Protein AF-A0A7V4Q8X0-F1 (afdb_monomer_lite)

Sequence (210 aa):
TKEQVAKAGKRVMDCLDCHNRPAHVYRAPGVEMDQSFVSGRIDTALPYVKKTAVELLTRPYKTKEEAKATIAKELPAYYAQKYPAVAKSKEKEIKKAVHEVQGIYERNFFPAMKVSWNTYPDHIGHFYTPGCFRCHDGKHKSPSGRVISKDCDMCHSVLSQKQENIPAGAKPNGFVHPVDIGDELMTTNCSECHSAGGQDVPGGEHHAKK

pLDDT: mean 84.88, std 15.79, range [28.53, 98.69]

Foldseek 3Di:
DVVVVVPDDDDDDDPCNVDVDDDLQQAQLLVLVVVCVVVVLADPPPPCLSVVLNVLLLDDDQALVRSLVCLQPVQLVCCVPPPVVCSVVVVVNSVSSSVSSSVSSVSADGNVVPGGNQQDDDLCDQQQANRPCVQQVQPCADPVGDGNHVDPVVPDDCPADDAPPAPPPDRDPDDDDNDDPDPCVPNPGNNCVRNSPRDDPPHDPPVPDD

Structure (mmCIF, N/CA/C/O backbone):
data_AF-A0A7V4Q8X0-F1
#
_entry.id   AF-A0A7V4Q8X0-F1
#
loop_
_atom_site.group_PDB
_atom_site.id
_atom_site.type_symbol
_atom_site.label_atom_id
_atom_site.label_alt_id
_atom_site.label_comp_id
_atom_site.label_asym_id
_atom_site.label_entity_id
_atom_site.label_seq_id
_atom_site.pdbx_PDB_ins_code
_atom_site.Cartn_x
_atom_site.Cartn_y
_atom_site.Cartn_z
_atom_site.occupancy
_atom_site.B_iso_or_equiv
_atom_site.auth_seq_id
_atom_site.auth_comp_id
_atom_site.auth_asym_id
_atom_site.auth_atom_id
_atom_site.pdbx_PDB_model_num
ATOM 1 N N . THR A 1 1 ? 50.621 -8.884 9.249 1.00 78.75 1 THR A N 1
ATOM 2 C CA . THR A 1 1 ? 51.537 -9.505 10.232 1.00 78.75 1 THR A CA 1
ATOM 3 C C . THR A 1 1 ? 50.972 -9.359 11.630 1.00 78.75 1 THR A C 1
ATOM 5 O O . THR A 1 1 ? 50.064 -8.555 11.829 1.00 78.75 1 THR A O 1
ATOM 8 N N . LYS A 1 2 ? 51.490 -10.114 12.606 1.00 81.81 2 LYS A N 1
ATOM 9 C CA . LYS A 1 2 ? 51.081 -9.953 14.010 1.00 81.81 2 LYS A CA 1
ATOM 10 C C . LYS A 1 2 ? 51.359 -8.528 14.514 1.00 81.81 2 LYS A C 1
ATOM 12 O O . LYS A 1 2 ? 50.495 -7.962 15.176 1.00 81.81 2 LYS A O 1
ATOM 17 N N . GLU A 1 3 ? 52.469 -7.899 14.104 1.00 82.94 3 GLU A N 1
ATOM 18 C CA . GLU A 1 3 ? 52.736 -6.486 14.420 1.00 82.94 3 GLU A CA 1
ATOM 19 C C . GLU A 1 3 ? 51.706 -5.519 13.820 1.00 82.94 3 GLU A C 1
ATOM 21 O O . GLU A 1 3 ? 51.334 -4.548 14.473 1.00 82.94 3 GLU A O 1
ATOM 26 N N . GLN A 1 4 ? 51.226 -5.762 12.596 1.00 77.69 4 GLN A N 1
ATOM 27 C CA . GLN A 1 4 ? 50.208 -4.909 11.967 1.00 77.69 4 GLN A CA 1
ATOM 28 C C . GLN A 1 4 ? 48.858 -4.995 12.692 1.00 77.69 4 GLN A C 1
ATOM 30 O O . GLN A 1 4 ? 48.199 -3.976 12.865 1.00 77.69 4 GLN A O 1
ATOM 35 N N . VAL A 1 5 ? 48.468 -6.184 13.166 1.00 77.00 5 VAL A N 1
ATOM 36 C CA . VAL A 1 5 ? 47.225 -6.378 13.937 1.00 77.00 5 VAL A CA 1
ATOM 37 C C . VAL A 1 5 ? 47.324 -5.723 15.316 1.00 77.00 5 VAL A C 1
ATOM 39 O O . VAL A 1 5 ? 46.366 -5.111 15.777 1.00 77.00 5 VAL A O 1
ATOM 42 N N . ALA A 1 6 ? 48.493 -5.792 15.959 1.00 84.19 6 ALA A N 1
ATOM 43 C CA . ALA A 1 6 ? 48.723 -5.166 17.260 1.00 84.19 6 ALA A CA 1
ATOM 44 C C . ALA A 1 6 ? 48.687 -3.627 17.208 1.00 84.19 6 ALA A C 1
ATOM 46 O O . ALA A 1 6 ? 48.294 -2.997 18.188 1.00 84.19 6 ALA A O 1
ATOM 47 N N . LYS A 1 7 ? 49.079 -3.029 16.074 1.00 87.12 7 LYS A N 1
ATOM 48 C CA . LYS A 1 7 ? 49.054 -1.574 15.845 1.00 87.12 7 LYS A CA 1
ATOM 49 C C . LYS A 1 7 ? 47.718 -1.048 15.301 1.00 87.12 7 LYS A C 1
ATOM 51 O O . LYS A 1 7 ? 47.552 0.166 15.216 1.00 87.12 7 LYS A O 1
ATOM 56 N N . ALA A 1 8 ? 46.784 -1.918 14.915 1.00 82.75 8 ALA A N 1
ATOM 57 C CA . ALA A 1 8 ? 45.477 -1.497 14.419 1.00 82.75 8 ALA A CA 1
ATOM 58 C C . ALA A 1 8 ? 44.608 -0.923 15.555 1.00 82.75 8 ALA A C 1
ATOM 60 O O . ALA A 1 8 ? 44.616 -1.428 16.679 1.00 82.75 8 ALA A O 1
ATOM 61 N N . GLY A 1 9 ? 43.837 0.127 15.260 1.00 84.81 9 GLY A N 1
ATOM 62 C CA . GLY A 1 9 ? 42.902 0.717 16.217 1.00 84.81 9 GLY A CA 1
ATOM 63 C C . GLY A 1 9 ? 41.828 -0.289 16.632 1.00 84.81 9 GLY A C 1
ATOM 64 O O . GLY A 1 9 ? 41.119 -0.831 15.785 1.00 84.81 9 GLY A O 1
ATOM 65 N N . LYS A 1 10 ? 41.704 -0.547 17.937 1.00 83.00 10 LYS A N 1
ATOM 66 C CA . LYS A 1 10 ? 40.641 -1.395 18.486 1.00 83.00 10 LYS A CA 1
ATOM 67 C C . LYS A 1 10 ? 39.382 -0.556 18.672 1.00 83.00 10 LYS A C 1
ATOM 69 O O . LYS A 1 10 ? 39.434 0.492 19.309 1.00 83.00 10 LYS A O 1
ATOM 74 N N . ARG A 1 11 ? 38.254 -1.040 18.162 1.00 85.81 11 ARG A N 1
ATOM 75 C CA . ARG A 1 11 ? 36.922 -0.492 18.445 1.00 85.81 11 ARG A CA 1
ATOM 76 C C . ARG A 1 11 ? 35.960 -1.616 18.808 1.00 85.81 11 ARG A C 1
ATOM 78 O O . ARG A 1 11 ? 36.215 -2.770 18.467 1.00 85.81 11 ARG A O 1
ATOM 85 N N . VAL A 1 12 ? 34.891 -1.276 19.523 1.00 83.88 12 VAL A N 1
ATOM 86 C CA . VAL A 1 12 ? 33.814 -2.220 19.851 1.00 83.88 12 VAL A CA 1
ATOM 87 C C . VAL A 1 12 ? 33.128 -2.634 18.552 1.00 83.88 12 VAL A C 1
ATOM 89 O O . VAL A 1 12 ? 32.814 -1.774 17.731 1.00 83.88 12 VAL A O 1
ATOM 92 N N . MET A 1 13 ? 32.949 -3.943 18.374 1.00 79.00 13 MET A N 1
ATOM 93 C CA . MET A 1 13 ? 32.197 -4.497 17.253 1.00 79.00 13 MET A CA 1
ATOM 94 C C . MET A 1 13 ? 30.728 -4.093 17.395 1.00 79.00 13 MET A C 1
ATOM 96 O O . MET A 1 13 ? 30.131 -4.328 18.447 1.00 79.00 13 MET A O 1
ATOM 100 N N . ASP A 1 14 ? 30.154 -3.494 16.361 1.00 70.38 14 ASP A N 1
ATOM 101 C CA . ASP A 1 14 ? 28.741 -3.143 16.300 1.00 70.38 14 ASP A CA 1
ATOM 102 C C . ASP A 1 14 ? 27.983 -3.963 15.245 1.00 70.38 14 ASP A C 1
ATOM 104 O O . ASP A 1 14 ? 28.532 -4.815 14.541 1.00 70.38 14 ASP A O 1
ATOM 108 N N . CYS A 1 15 ? 26.671 -3.734 15.164 1.00 61.72 15 CYS A N 1
ATOM 109 C CA . CYS A 1 15 ? 25.815 -4.456 14.231 1.00 61.72 15 CYS A CA 1
ATOM 110 C C . CYS A 1 15 ? 26.200 -4.206 12.763 1.00 61.72 15 CYS A C 1
ATOM 112 O O . CYS A 1 15 ? 25.944 -5.083 11.953 1.00 61.72 15 CYS A O 1
ATOM 114 N N . LEU A 1 16 ? 26.808 -3.067 12.406 1.00 61.97 16 LEU A N 1
ATOM 115 C CA . LEU A 1 16 ? 27.219 -2.717 11.038 1.00 61.97 16 LEU A CA 1
ATOM 116 C C . LEU A 1 16 ? 28.505 -3.440 10.611 1.00 61.97 16 LEU A C 1
ATOM 118 O O . LEU A 1 16 ? 28.738 -3.631 9.419 1.00 61.97 16 LEU A O 1
ATOM 122 N N . ASP A 1 17 ? 29.293 -3.913 11.577 1.00 69.50 17 ASP A N 1
ATOM 123 C CA . ASP A 1 17 ? 30.498 -4.715 11.335 1.00 69.50 17 ASP A CA 1
ATOM 124 C C . ASP A 1 17 ? 30.192 -6.135 10.860 1.00 69.50 17 ASP A C 1
ATOM 126 O O . ASP A 1 17 ? 30.999 -6.746 10.158 1.00 69.50 17 ASP A O 1
ATOM 130 N N . CYS A 1 18 ? 29.021 -6.660 11.235 1.00 56.06 18 CYS A N 1
ATOM 131 C CA . CYS A 1 18 ? 28.533 -7.978 10.823 1.00 56.06 18 CYS A CA 1
ATOM 132 C C . CYS A 1 18 ? 27.333 -7.901 9.863 1.00 56.06 18 CYS A C 1
ATOM 134 O O . CYS A 1 18 ? 27.162 -8.785 9.024 1.00 56.06 18 CYS A O 1
ATOM 136 N N . HIS A 1 19 ? 26.522 -6.842 9.936 1.00 60.53 19 HIS A N 1
ATOM 137 C CA . HIS A 1 19 ? 25.406 -6.564 9.034 1.00 60.53 19 HIS A CA 1
ATOM 138 C C . HIS A 1 19 ? 25.713 -5.353 8.160 1.00 60.53 19 HIS A C 1
ATOM 140 O O . HIS A 1 19 ? 25.389 -4.218 8.496 1.00 60.53 19 HIS A O 1
ATOM 146 N N . ASN A 1 20 ? 26.214 -5.598 6.954 1.00 52.00 20 ASN A N 1
ATOM 147 C CA . ASN A 1 20 ? 26.425 -4.526 5.985 1.00 52.00 20 ASN A CA 1
ATOM 148 C C . ASN A 1 20 ? 25.142 -4.119 5.222 1.00 52.00 20 ASN A C 1
ATOM 150 O O . ASN A 1 20 ? 25.204 -3.764 4.046 1.00 52.00 20 ASN A O 1
ATOM 154 N N . ARG A 1 21 ? 23.953 -4.221 5.840 1.00 54.94 21 ARG A N 1
ATOM 155 C CA . ARG A 1 21 ? 22.699 -3.763 5.214 1.00 54.94 21 ARG A CA 1
ATOM 156 C C . ARG A 1 21 ? 21.540 -3.560 6.198 1.00 54.94 21 ARG A C 1
ATOM 158 O O . ARG A 1 21 ? 20.746 -4.476 6.400 1.00 54.94 21 ARG A O 1
ATOM 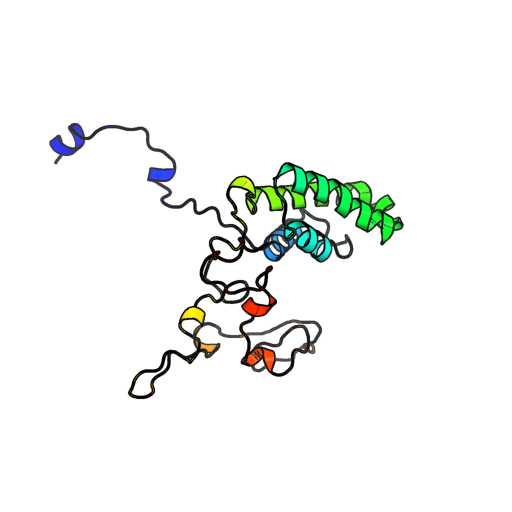165 N N . PRO A 1 22 ? 21.303 -2.324 6.652 1.00 50.75 22 PRO A N 1
ATOM 166 C CA . PRO A 1 22 ? 19.959 -1.843 6.904 1.00 50.75 22 PRO A CA 1
ATOM 167 C C . PRO A 1 22 ? 19.584 -0.862 5.790 1.00 50.75 22 PRO A C 1
ATOM 169 O O . PRO A 1 22 ? 19.726 0.348 5.928 1.00 50.75 22 PRO A O 1
ATOM 172 N N . ALA A 1 23 ? 19.085 -1.381 4.667 1.00 64.62 23 ALA A N 1
ATOM 173 C CA . ALA A 1 23 ? 18.196 -0.559 3.854 1.00 64.62 23 ALA A CA 1
ATOM 174 C C . ALA A 1 23 ? 16.844 -0.573 4.572 1.00 64.62 23 ALA A C 1
ATOM 176 O O . ALA A 1 23 ? 16.299 -1.652 4.814 1.00 64.62 23 ALA A O 1
ATOM 177 N N . HIS A 1 24 ? 16.317 0.592 4.947 1.00 72.00 24 HIS A N 1
ATOM 178 C CA . HIS A 1 24 ? 14.927 0.664 5.381 1.00 72.00 24 HIS A CA 1
ATOM 179 C C . HIS A 1 24 ? 14.073 0.329 4.156 1.00 72.00 24 HIS A C 1
ATOM 181 O O . HIS A 1 24 ? 14.000 1.112 3.212 1.00 72.00 24 HIS A O 1
ATOM 187 N N . VAL A 1 25 ? 13.517 -0.883 4.115 1.00 79.19 25 VAL A N 1
ATOM 188 C CA . VAL A 1 25 ? 12.674 -1.308 2.997 1.00 79.19 25 VAL A CA 1
ATOM 189 C C . VAL A 1 25 ? 11.324 -0.640 3.177 1.00 79.19 25 VAL A C 1
ATOM 191 O O . VAL A 1 25 ? 10.509 -1.094 3.980 1.00 79.19 25 VAL A O 1
ATOM 194 N N . TYR A 1 26 ? 11.101 0.446 2.445 1.00 84.56 26 TYR A N 1
ATOM 195 C CA . TYR A 1 26 ? 9.793 1.071 2.395 1.00 84.56 26 TYR A CA 1
ATOM 196 C C . TYR A 1 26 ? 8.901 0.270 1.450 1.00 84.56 26 TYR A C 1
ATOM 198 O O . TYR A 1 26 ? 9.208 0.095 0.272 1.00 84.56 26 TYR A O 1
ATOM 206 N N . ARG A 1 27 ? 7.807 -0.268 1.976 1.00 87.56 27 ARG A N 1
ATOM 207 C CA . ARG A 1 27 ? 6.876 -1.107 1.226 1.00 87.56 27 ARG A CA 1
ATOM 208 C C . ARG A 1 27 ? 5.651 -0.310 0.817 1.00 87.56 27 ARG A C 1
ATOM 210 O O . ARG A 1 27 ? 5.175 0.558 1.548 1.00 87.56 27 ARG A O 1
ATOM 217 N N . ALA A 1 28 ? 5.105 -0.659 -0.345 1.00 88.88 28 ALA A N 1
ATOM 218 C CA . ALA A 1 28 ? 3.851 -0.089 -0.809 1.00 88.88 28 ALA A CA 1
ATOM 219 C C . ALA A 1 28 ? 2.728 -0.326 0.226 1.00 88.88 28 ALA A C 1
ATOM 221 O O . ALA A 1 28 ? 2.643 -1.426 0.783 1.00 88.88 28 ALA A O 1
ATOM 222 N N . PRO A 1 29 ? 1.816 0.642 0.442 1.00 91.94 29 PRO A N 1
ATOM 223 C CA . PRO A 1 29 ? 0.711 0.513 1.392 1.00 91.94 29 PRO A CA 1
ATOM 224 C C . PRO A 1 29 ? -0.115 -0.763 1.218 1.00 91.94 29 PRO A C 1
ATOM 226 O O . PRO A 1 29 ? -0.481 -1.400 2.200 1.00 91.94 29 PRO A O 1
ATOM 229 N N . GLY A 1 30 ? -0.369 -1.174 -0.030 1.00 91.25 30 GLY A N 1
ATOM 230 C CA . GLY A 1 30 ? -1.088 -2.415 -0.319 1.00 91.25 30 GLY A CA 1
ATOM 231 C C . GLY A 1 30 ? -0.378 -3.658 0.223 1.00 91.25 30 GLY A C 1
ATOM 232 O O . GLY A 1 30 ? -1.036 -4.514 0.808 1.00 91.25 30 GLY A O 1
ATOM 233 N N . VAL A 1 31 ? 0.953 -3.714 0.096 1.00 91.38 31 VAL A N 1
ATOM 234 C CA . VAL A 1 31 ? 1.785 -4.818 0.596 1.00 91.38 31 VAL A CA 1
ATOM 235 C C . VAL A 1 31 ? 1.811 -4.832 2.121 1.00 91.38 31 VAL A C 1
ATOM 237 O O . VAL A 1 31 ? 1.672 -5.894 2.718 1.00 91.38 31 VAL A O 1
ATOM 240 N N . GLU A 1 32 ? 1.953 -3.674 2.771 1.00 94.44 32 GLU A N 1
ATOM 241 C CA . GLU A 1 32 ? 1.914 -3.594 4.239 1.00 94.44 32 GLU A CA 1
ATOM 242 C C . GLU A 1 32 ? 0.554 -4.034 4.791 1.00 94.44 32 GLU A C 1
ATOM 244 O O . GLU A 1 32 ? 0.508 -4.797 5.753 1.00 94.44 32 GLU A O 1
ATOM 249 N N . MET A 1 33 ? -0.549 -3.640 4.145 1.00 95.94 33 MET A N 1
ATOM 250 C CA . MET A 1 33 ? -1.881 -4.114 4.524 1.00 95.94 33 MET A CA 1
ATOM 251 C C . MET A 1 33 ? -2.011 -5.632 4.373 1.00 95.94 33 MET A C 1
ATOM 253 O O . MET A 1 33 ? -2.505 -6.285 5.289 1.00 95.94 33 MET A O 1
ATOM 257 N N . ASP A 1 34 ? -1.524 -6.206 3.268 1.00 94.62 34 ASP A N 1
ATOM 258 C CA . ASP A 1 34 ? -1.532 -7.660 3.055 1.00 94.62 34 ASP A CA 1
ATOM 259 C C . ASP A 1 34 ? -0.737 -8.402 4.129 1.00 94.62 34 ASP A C 1
ATOM 261 O O . ASP A 1 34 ? -1.230 -9.372 4.708 1.00 94.62 34 ASP A O 1
ATOM 265 N N . GLN A 1 35 ? 0.452 -7.903 4.473 1.00 94.94 35 GLN A N 1
ATOM 266 C CA . GLN A 1 35 ? 1.252 -8.459 5.564 1.00 94.94 35 GLN A CA 1
ATOM 267 C C . GLN A 1 35 ? 0.514 -8.389 6.903 1.00 94.94 35 GLN A C 1
ATOM 269 O O . GLN A 1 35 ? 0.557 -9.347 7.674 1.00 94.94 35 GLN A O 1
ATOM 274 N N . SER A 1 36 ? -0.189 -7.291 7.177 1.00 97.19 36 SER A N 1
ATOM 275 C CA . SER A 1 36 ? -0.934 -7.117 8.425 1.00 97.19 36 SER A CA 1
ATOM 276 C C . SER A 1 36 ? -2.193 -7.983 8.513 1.00 97.19 36 SER A C 1
ATOM 278 O O . SER A 1 36 ? -2.560 -8.381 9.622 1.00 97.19 36 SER A O 1
ATOM 280 N N . PHE A 1 37 ? -2.813 -8.356 7.388 1.00 96.75 37 PHE A N 1
ATOM 281 C CA . PHE A 1 37 ? -3.866 -9.379 7.365 1.00 96.75 37 PHE A CA 1
ATOM 282 C C . PHE A 1 37 ? -3.314 -10.778 7.610 1.00 96.75 37 PHE A C 1
ATOM 284 O O . PHE A 1 37 ? -3.820 -11.488 8.475 1.00 96.75 37 PHE A O 1
ATOM 291 N N . VAL A 1 38 ? -2.260 -11.167 6.886 1.00 96.06 38 VAL A N 1
ATOM 292 C CA . VAL A 1 38 ? -1.660 -12.505 7.010 1.00 96.06 38 VAL A CA 1
ATOM 293 C C . VAL A 1 38 ? -1.133 -12.741 8.426 1.00 96.06 38 VAL A C 1
ATOM 295 O O . VAL A 1 38 ? -1.255 -13.840 8.956 1.00 96.06 38 VAL A O 1
ATOM 298 N N . SER A 1 39 ? -0.610 -11.702 9.082 1.00 95.88 39 SER A N 1
ATOM 299 C CA . SER A 1 39 ? -0.149 -11.784 10.470 1.00 95.88 39 SER A CA 1
ATOM 300 C C . SER A 1 39 ? -1.252 -11.603 11.523 1.00 95.88 39 SER A C 1
ATOM 302 O O . SER A 1 39 ? -0.935 -11.510 12.707 1.00 95.88 39 SER A O 1
ATOM 304 N N . GLY A 1 40 ? -2.519 -11.437 11.128 1.00 96.06 40 GLY A N 1
ATOM 305 C CA . GLY A 1 40 ? -3.642 -11.232 12.052 1.00 96.06 40 GLY A CA 1
ATOM 306 C C . GLY A 1 40 ? -3.603 -9.923 12.855 1.00 96.06 40 GLY A C 1
ATOM 307 O O . GLY A 1 40 ? -4.258 -9.823 13.892 1.00 96.06 40 GLY A O 1
ATOM 308 N N . ARG A 1 41 ? -2.840 -8.912 12.409 1.00 97.12 41 ARG A N 1
ATOM 309 C CA . ARG A 1 41 ? -2.795 -7.583 13.057 1.00 97.12 41 ARG A CA 1
ATOM 310 C C . ARG A 1 41 ? -4.050 -6.764 12.753 1.00 97.12 41 ARG A C 1
ATOM 312 O O . ARG A 1 41 ? -4.470 -5.960 13.584 1.00 97.12 41 ARG A O 1
ATOM 319 N N . ILE A 1 42 ? -4.663 -7.000 11.593 1.00 97.56 42 ILE A N 1
ATOM 320 C CA . ILE A 1 42 ? -5.949 -6.422 11.194 1.00 97.56 42 ILE A CA 1
ATOM 321 C C . ILE A 1 42 ? -6.947 -7.557 10.975 1.00 97.56 42 ILE A C 1
ATOM 323 O O . ILE A 1 42 ? -6.644 -8.530 10.289 1.00 97.56 42 ILE A O 1
ATOM 327 N N . ASP A 1 43 ? -8.140 -7.415 11.552 1.00 96.31 43 ASP A N 1
ATOM 328 C CA . ASP A 1 43 ? -9.240 -8.358 11.350 1.00 96.31 43 ASP A CA 1
ATOM 329 C C . ASP A 1 43 ? -9.725 -8.299 9.889 1.00 96.31 43 ASP A C 1
ATOM 331 O O . ASP A 1 43 ? -10.186 -7.259 9.409 1.00 96.31 43 ASP A O 1
ATOM 335 N N . THR A 1 44 ? -9.624 -9.427 9.183 1.00 94.75 44 THR A N 1
ATOM 336 C CA . THR A 1 44 ? -10.026 -9.578 7.775 1.00 94.75 44 THR A CA 1
ATOM 337 C C . THR A 1 44 ? -11.534 -9.478 7.572 1.00 94.75 44 THR A C 1
ATOM 339 O O . THR A 1 44 ? -11.986 -9.206 6.463 1.00 94.75 44 THR A O 1
ATOM 342 N N . ALA A 1 45 ? -12.327 -9.638 8.632 1.00 95.88 45 ALA A N 1
ATOM 343 C CA . ALA A 1 45 ? -13.769 -9.462 8.594 1.00 95.88 45 ALA A CA 1
ATOM 344 C C . ALA A 1 45 ? -14.200 -7.994 8.798 1.00 95.88 45 ALA A C 1
ATOM 346 O O . ALA A 1 45 ? -15.384 -7.736 9.023 1.00 95.88 45 ALA A O 1
ATOM 347 N N . LEU A 1 46 ? -13.272 -7.027 8.757 1.00 97.19 46 LEU A N 1
ATOM 348 C CA . LEU A 1 46 ? -13.597 -5.606 8.612 1.00 97.19 46 LEU A CA 1
ATOM 349 C C . LEU A 1 46 ? -13.812 -5.265 7.123 1.00 97.19 46 LEU A C 1
ATOM 351 O O . LEU A 1 46 ? -12.872 -5.359 6.327 1.00 97.19 46 LEU A O 1
ATOM 355 N N . PRO A 1 47 ? -15.024 -4.844 6.718 1.00 96.81 47 PRO A N 1
ATOM 356 C CA . PRO A 1 47 ? -15.336 -4.618 5.313 1.00 96.81 47 PRO A CA 1
ATOM 357 C C . PRO A 1 47 ? -14.536 -3.437 4.751 1.00 96.81 47 PRO A C 1
ATOM 359 O O . PRO A 1 47 ? -14.514 -2.354 5.331 1.00 96.81 47 PRO A O 1
ATOM 362 N N . TYR A 1 48 ? -13.901 -3.645 3.594 1.00 96.25 48 TYR A N 1
ATOM 363 C CA . TYR A 1 48 ? -13.131 -2.637 2.846 1.00 96.25 48 TYR A CA 1
ATOM 364 C C . TYR A 1 48 ? -11.943 -1.998 3.585 1.00 96.25 48 TYR A C 1
ATOM 366 O O . TYR A 1 48 ? -11.376 -1.024 3.086 1.00 96.25 48 TYR A O 1
ATOM 374 N N . VAL A 1 49 ? -11.480 -2.569 4.703 1.00 97.12 49 VAL A N 1
ATOM 375 C CA . VAL A 1 49 ? -10.390 -1.976 5.497 1.00 97.12 49 VAL A CA 1
ATOM 376 C C . VAL A 1 49 ? -9.101 -1.776 4.691 1.00 97.12 49 VAL A C 1
ATOM 378 O O . VAL A 1 49 ? -8.453 -0.745 4.845 1.00 97.12 49 VAL A O 1
ATOM 381 N N . LYS A 1 50 ? -8.765 -2.696 3.767 1.00 95.44 50 LYS A N 1
ATOM 382 C CA . LYS A 1 50 ? -7.610 -2.555 2.857 1.00 95.44 50 LYS A CA 1
ATOM 383 C C . LYS A 1 50 ? -7.719 -1.294 2.006 1.00 95.44 50 LYS A C 1
ATOM 385 O O . LYS A 1 50 ? -6.785 -0.502 1.969 1.00 95.44 50 LYS A O 1
ATOM 390 N N . LYS A 1 51 ? -8.863 -1.116 1.342 1.00 94.88 51 LYS A N 1
ATOM 391 C CA . LYS A 1 51 ? -9.126 0.022 0.456 1.00 94.88 51 LYS A CA 1
ATOM 392 C C . LYS A 1 51 ? -9.009 1.333 1.231 1.00 94.88 51 LYS A C 1
ATOM 394 O O . LYS A 1 51 ? -8.193 2.176 0.876 1.00 94.88 51 LYS A O 1
ATOM 399 N N . THR A 1 52 ? -9.772 1.467 2.314 1.00 96.06 52 THR A N 1
ATOM 400 C CA . THR A 1 52 ? -9.818 2.700 3.110 1.00 96.06 52 THR A CA 1
ATOM 401 C C . THR A 1 52 ? -8.457 3.033 3.723 1.00 96.06 52 THR A C 1
ATOM 403 O O . THR A 1 52 ? -8.049 4.191 3.722 1.00 96.06 52 THR A O 1
ATOM 406 N N . ALA A 1 53 ? -7.720 2.034 4.217 1.00 96.75 53 ALA A N 1
ATOM 407 C CA . ALA A 1 53 ? -6.385 2.250 4.766 1.00 96.75 53 ALA A CA 1
ATOM 408 C C . ALA A 1 53 ? -5.377 2.687 3.697 1.00 96.75 53 ALA A C 1
ATOM 410 O O . ALA A 1 53 ? -4.635 3.634 3.933 1.00 96.75 53 ALA A O 1
ATOM 411 N N . VAL A 1 54 ? -5.359 2.042 2.524 1.00 94.62 54 VAL A N 1
ATOM 412 C CA . VAL A 1 54 ? -4.470 2.439 1.419 1.00 94.62 54 VAL A CA 1
ATOM 413 C C . VAL A 1 54 ? -4.768 3.871 0.985 1.00 94.62 54 VAL A C 1
ATOM 415 O O . V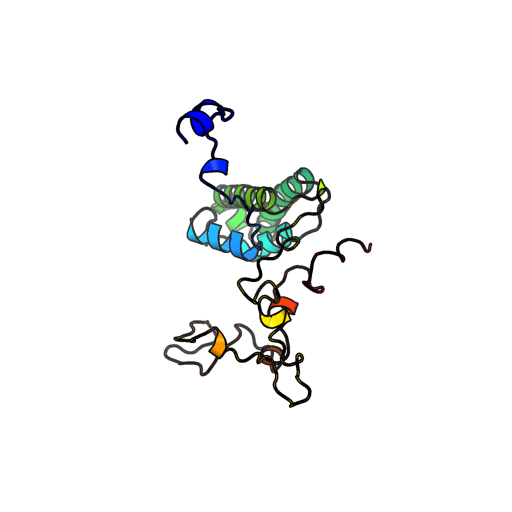AL A 1 54 ? -3.834 4.661 0.901 1.00 94.62 54 VAL A O 1
ATOM 418 N N . GLU A 1 55 ? -6.042 4.234 0.807 1.00 93.88 55 GLU A N 1
ATOM 419 C CA . GLU A 1 55 ? -6.450 5.606 0.479 1.00 93.88 55 GLU A CA 1
ATOM 420 C C . GLU A 1 55 ? -5.916 6.615 1.505 1.00 93.88 55 GLU A C 1
ATOM 422 O O . GLU A 1 55 ? -5.332 7.625 1.118 1.00 93.88 55 GLU A O 1
ATOM 427 N N . LEU A 1 56 ? -6.063 6.332 2.805 1.00 96.25 56 LEU A N 1
ATOM 428 C CA . LEU A 1 56 ? -5.557 7.192 3.879 1.00 96.25 56 LEU A CA 1
ATOM 429 C C . LEU A 1 56 ? -4.027 7.273 3.901 1.00 96.25 56 LEU A C 1
ATOM 431 O O . LEU A 1 56 ? -3.494 8.359 4.113 1.00 96.25 56 LEU A O 1
ATOM 435 N N . LEU A 1 57 ? -3.326 6.159 3.681 1.00 95.12 57 LEU A N 1
ATOM 436 C CA . LEU A 1 57 ? -1.861 6.089 3.676 1.00 95.12 57 LEU A CA 1
ATOM 437 C C . LEU A 1 57 ? -1.245 6.844 2.494 1.00 95.12 57 LEU A C 1
ATOM 439 O O . LEU A 1 57 ? -0.165 7.406 2.632 1.00 95.12 57 LEU A O 1
ATOM 443 N N . THR A 1 58 ? -1.912 6.863 1.338 1.00 90.00 58 THR A N 1
ATOM 444 C CA . THR A 1 58 ? -1.396 7.503 0.116 1.00 90.00 58 THR A CA 1
ATOM 445 C C . THR A 1 58 ? -1.682 9.000 0.017 1.00 90.00 58 THR A C 1
ATOM 447 O O . THR A 1 58 ? -1.251 9.635 -0.944 1.00 90.00 58 THR A O 1
ATOM 450 N N . ARG A 1 59 ? -2.410 9.587 0.975 1.00 92.00 59 ARG A N 1
ATOM 451 C CA . ARG A 1 59 ? -2.656 11.034 0.983 1.00 92.00 59 ARG A CA 1
ATOM 452 C C . ARG A 1 59 ? -1.374 11.811 1.304 1.00 92.00 59 ARG A C 1
ATOM 454 O O . ARG A 1 59 ? -0.561 11.351 2.106 1.00 92.00 59 ARG A O 1
ATOM 461 N N . PRO A 1 60 ? -1.202 13.010 0.726 1.00 89.62 60 PRO A N 1
ATOM 462 C CA . PRO A 1 60 ? -0.111 13.890 1.106 1.00 89.62 60 PRO A CA 1
ATOM 463 C C . PRO A 1 60 ? -0.389 14.493 2.489 1.00 89.62 60 PRO A C 1
ATOM 465 O O . PRO A 1 60 ? -1.385 15.188 2.674 1.00 89.62 60 PRO A O 1
ATOM 468 N N . TYR A 1 61 ? 0.512 14.260 3.442 1.00 93.56 61 TYR A N 1
ATOM 469 C CA . TYR A 1 61 ? 0.510 14.922 4.750 1.00 93.56 61 TYR A CA 1
ATOM 470 C C . TYR A 1 61 ? 1.791 15.728 4.932 1.00 93.56 61 TYR A C 1
ATOM 472 O O . TYR A 1 61 ? 2.844 15.355 4.412 1.00 93.56 61 TYR A O 1
ATOM 480 N N . LYS A 1 62 ? 1.725 16.811 5.707 1.00 93.00 62 LYS A N 1
ATOM 481 C CA . LYS A 1 62 ? 2.877 17.661 6.033 1.00 93.00 62 LYS A CA 1
ATOM 482 C C . LYS A 1 62 ? 3.714 17.076 7.162 1.00 93.00 62 LYS A C 1
ATOM 484 O O . LYS A 1 62 ? 4.930 17.251 7.166 1.00 93.00 62 LYS A O 1
ATOM 489 N N . THR A 1 63 ? 3.088 16.379 8.113 1.00 95.12 63 THR A N 1
ATOM 490 C CA . THR A 1 63 ? 3.781 15.770 9.260 1.00 95.12 63 THR A CA 1
ATOM 491 C C . THR A 1 63 ? 3.272 14.365 9.573 1.00 95.12 63 THR A C 1
ATOM 493 O O . THR A 1 63 ? 2.238 13.921 9.067 1.00 95.12 63 THR A O 1
ATOM 496 N N . LYS A 1 64 ? 4.015 13.630 10.413 1.00 94.25 64 LYS A N 1
ATOM 497 C CA . LYS A 1 64 ? 3.573 12.311 10.889 1.00 94.25 64 LYS A CA 1
ATOM 498 C C . LYS A 1 64 ? 2.361 12.442 11.807 1.00 94.25 64 LYS A C 1
ATOM 500 O O . LYS A 1 64 ? 1.468 11.606 11.764 1.00 94.25 64 LYS A O 1
ATOM 505 N N . GLU A 1 65 ? 2.316 13.492 12.612 1.00 96.94 65 GLU A N 1
ATOM 506 C CA . GLU A 1 65 ? 1.251 13.773 13.571 1.00 96.94 65 GLU A CA 1
ATOM 507 C C . GLU A 1 65 ? -0.068 14.054 12.848 1.00 96.94 65 GLU A C 1
ATOM 509 O O . GLU A 1 65 ? -1.098 13.504 13.231 1.00 96.94 65 GLU A O 1
ATOM 514 N N . GLU A 1 66 ? -0.027 14.830 11.759 1.00 97.56 66 GLU A N 1
ATOM 515 C CA . GLU A 1 66 ? -1.188 15.090 10.902 1.00 97.56 66 GLU A CA 1
ATOM 516 C C . GLU A 1 66 ? -1.743 13.790 10.308 1.00 97.56 66 GLU A C 1
ATOM 518 O O . GLU A 1 66 ? -2.947 13.530 10.396 1.00 97.56 66 GLU A O 1
ATOM 523 N N . ALA A 1 67 ? -0.868 12.940 9.763 1.00 97.12 67 ALA A N 1
ATOM 524 C CA . ALA A 1 67 ? -1.257 11.649 9.207 1.00 97.12 67 ALA A CA 1
ATOM 525 C C . ALA A 1 67 ? -1.895 10.749 10.272 1.00 97.12 67 ALA A C 1
ATOM 527 O O . ALA A 1 67 ? -2.987 10.216 10.071 1.00 97.12 67 ALA A O 1
ATOM 528 N N . LYS A 1 68 ? -1.259 10.624 11.445 1.00 98.06 68 LYS A N 1
ATOM 529 C CA . LYS A 1 68 ? -1.782 9.820 12.557 1.00 98.06 68 LYS A CA 1
ATOM 530 C C . LYS A 1 68 ? -3.141 10.320 13.030 1.00 98.06 68 LYS A C 1
ATOM 532 O O . LYS A 1 68 ? -4.040 9.501 13.223 1.00 98.06 68 LYS A O 1
ATOM 537 N N . ALA A 1 69 ? -3.301 11.631 13.206 1.00 98.38 69 ALA A N 1
ATOM 538 C CA . ALA A 1 69 ? -4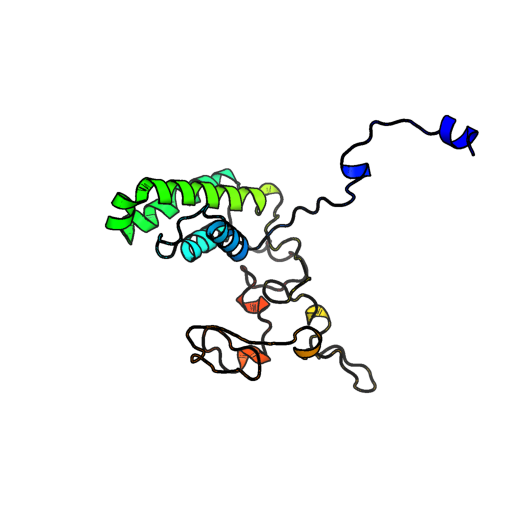.563 12.234 13.620 1.00 98.38 69 ALA A CA 1
ATOM 539 C C . ALA A 1 69 ? -5.663 12.002 12.575 1.00 98.38 69 ALA A C 1
ATOM 541 O O . ALA A 1 69 ? -6.785 11.636 12.926 1.00 98.38 69 ALA A O 1
ATOM 542 N N . THR A 1 70 ? -5.325 12.137 11.290 1.00 98.38 70 THR A N 1
ATOM 543 C CA . THR A 1 70 ? -6.252 11.885 10.181 1.00 98.38 70 THR A CA 1
ATOM 544 C C . THR A 1 70 ? -6.696 10.427 10.150 1.00 98.38 70 THR A C 1
ATOM 546 O O . THR A 1 70 ? -7.895 10.162 10.128 1.00 98.38 70 THR A O 1
ATOM 549 N N . ILE A 1 71 ? -5.765 9.474 10.248 1.00 98.50 71 ILE A N 1
ATOM 550 C CA . ILE A 1 71 ? -6.072 8.036 10.288 1.00 98.50 71 ILE A CA 1
ATOM 551 C C . ILE A 1 71 ? -6.960 7.698 11.496 1.00 98.50 71 ILE A C 1
ATOM 553 O O . ILE A 1 71 ? -7.958 6.991 11.345 1.00 98.50 71 ILE A O 1
ATOM 557 N N . ALA A 1 72 ? -6.639 8.233 12.679 1.00 98.44 72 ALA A N 1
ATOM 558 C CA . ALA A 1 72 ? -7.409 7.999 13.903 1.00 98.44 72 ALA A CA 1
ATOM 559 C C . ALA A 1 72 ? -8.833 8.556 13.841 1.00 98.44 72 ALA A C 1
ATOM 561 O O . ALA A 1 72 ? -9.732 8.008 14.475 1.00 98.44 72 ALA A O 1
ATOM 562 N N . LYS A 1 73 ? -9.044 9.629 13.079 1.00 98.38 73 LYS A N 1
ATOM 563 C CA . LYS A 1 73 ? -10.357 10.244 12.889 1.00 98.38 73 LYS A CA 1
ATOM 564 C C . LYS A 1 73 ? -11.155 9.553 11.786 1.00 98.38 73 LYS A C 1
ATOM 566 O O . LYS A 1 73 ? -12.310 9.189 11.992 1.00 98.38 73 LYS A O 1
ATOM 571 N N . GLU A 1 74 ? -10.568 9.410 10.604 1.00 98.50 74 GLU A N 1
ATOM 572 C CA . GLU A 1 74 ? -11.308 9.058 9.393 1.00 98.50 74 GLU A CA 1
ATOM 573 C C . GLU A 1 74 ? -11.593 7.566 9.265 1.00 98.50 74 GLU A C 1
ATOM 575 O O . GLU A 1 74 ? -12.669 7.207 8.788 1.00 98.50 74 GLU A O 1
ATOM 580 N N . LEU A 1 75 ? -10.695 6.684 9.722 1.00 98.06 75 LEU A N 1
ATOM 581 C CA . LEU A 1 75 ? -10.939 5.245 9.618 1.00 98.06 75 LEU A CA 1
ATOM 582 C C . LEU A 1 75 ? -12.136 4.804 10.488 1.00 98.06 75 LEU A C 1
ATOM 584 O O . LEU A 1 75 ? -13.014 4.120 9.963 1.00 98.06 75 LEU A O 1
ATOM 588 N N . PRO A 1 76 ? -12.275 5.225 11.763 1.00 98.12 76 PRO A N 1
ATOM 589 C CA . PRO A 1 76 ? -13.494 4.959 12.530 1.00 98.12 76 PRO A CA 1
ATOM 590 C C . PRO A 1 76 ? -14.728 5.666 11.964 1.00 98.12 76 PRO A C 1
ATOM 592 O O . PRO A 1 76 ? -15.805 5.070 11.930 1.00 98.12 76 PRO A O 1
ATOM 595 N N . ALA A 1 77 ? -14.587 6.908 11.482 1.00 98.06 77 ALA A N 1
ATOM 596 C CA . ALA A 1 77 ? -15.696 7.654 10.886 1.00 98.06 77 ALA A CA 1
ATOM 597 C C . ALA A 1 77 ? -16.258 6.958 9.635 1.00 98.06 77 ALA A C 1
ATOM 599 O O . ALA A 1 77 ? -17.476 6.917 9.456 1.00 98.06 77 ALA A O 1
ATOM 600 N N . TYR A 1 78 ? -15.397 6.346 8.816 1.00 98.00 78 TYR A N 1
ATOM 601 C CA . TYR A 1 78 ? -15.808 5.523 7.680 1.00 98.00 78 TYR A CA 1
ATOM 602 C C . TYR A 1 78 ? -16.749 4.393 8.116 1.00 98.00 78 TYR A C 1
ATOM 604 O O . TYR A 1 78 ? -17.829 4.235 7.543 1.00 98.00 78 TYR A O 1
ATOM 612 N N . TYR A 1 79 ? -16.398 3.646 9.168 1.00 98.25 79 TYR A N 1
ATOM 613 C CA . TYR A 1 79 ? -17.267 2.588 9.689 1.00 98.25 79 TYR A CA 1
ATOM 614 C C . TYR A 1 79 ? -18.534 3.139 10.331 1.00 98.25 79 TYR A C 1
ATOM 616 O O . TYR A 1 79 ? -19.607 2.595 10.093 1.00 98.25 79 TYR A O 1
ATOM 624 N N . ALA A 1 80 ? -18.447 4.228 11.093 1.00 97.31 80 ALA A N 1
ATOM 625 C CA . ALA A 1 80 ? -19.622 4.849 11.697 1.00 97.31 80 ALA A CA 1
ATOM 626 C C . ALA A 1 80 ? -20.649 5.291 10.640 1.00 97.31 80 ALA A C 1
ATOM 628 O O . ALA A 1 80 ? -21.849 5.155 10.862 1.00 97.31 80 ALA A O 1
ATOM 629 N N . GLN A 1 81 ? -20.185 5.773 9.483 1.00 97.06 81 GLN A N 1
ATOM 630 C CA . GLN A 1 81 ? -21.047 6.242 8.400 1.00 97.06 81 GLN A CA 1
ATOM 631 C C . GLN A 1 81 ? -21.547 5.111 7.490 1.00 97.06 81 GLN A C 1
ATOM 633 O O . GLN A 1 81 ? -22.711 5.112 7.098 1.00 97.06 81 GLN A O 1
ATOM 638 N N . LYS A 1 82 ? -20.673 4.176 7.096 1.00 97.06 82 LYS A N 1
ATOM 639 C CA . LYS A 1 82 ? -20.975 3.159 6.071 1.00 97.06 82 LYS A CA 1
ATOM 640 C C . LYS A 1 82 ? -21.395 1.812 6.654 1.00 97.06 82 LYS A C 1
ATOM 642 O O . LYS A 1 82 ? -22.151 1.093 6.011 1.00 97.06 82 LYS A O 1
ATOM 647 N N . TYR A 1 83 ? -20.945 1.487 7.865 1.00 97.12 83 TYR A N 1
ATOM 648 C CA . TYR A 1 83 ? -21.210 0.212 8.536 1.00 97.12 83 TYR A CA 1
ATOM 649 C C . TYR A 1 83 ? -21.526 0.392 10.037 1.00 97.12 83 TYR A C 1
ATOM 651 O O . TYR A 1 83 ? -20.794 -0.139 10.878 1.00 97.12 83 TYR A O 1
ATOM 659 N N . PRO A 1 84 ? -22.616 1.088 10.424 1.00 96.75 84 PRO A N 1
ATOM 660 C CA . PRO A 1 84 ? -22.889 1.413 11.831 1.00 96.75 84 PRO A CA 1
ATOM 661 C C . PRO A 1 84 ? -22.969 0.189 12.758 1.00 96.75 84 PRO A C 1
ATOM 663 O O . PRO A 1 84 ? -22.531 0.239 13.907 1.00 96.75 84 PRO A O 1
ATOM 666 N N . ALA A 1 85 ? -23.501 -0.933 12.261 1.00 96.75 85 ALA A N 1
ATOM 667 C CA . ALA A 1 85 ? -23.546 -2.193 13.004 1.00 96.75 85 ALA A CA 1
ATOM 668 C C . ALA A 1 85 ? -22.142 -2.771 13.259 1.00 96.75 85 ALA A C 1
ATOM 670 O O . ALA A 1 85 ? -21.861 -3.245 14.360 1.00 96.75 85 ALA A O 1
ATOM 671 N N . VAL A 1 86 ? -21.237 -2.682 12.276 1.00 96.44 86 VAL A N 1
ATOM 672 C CA . VAL A 1 86 ? -19.828 -3.084 12.428 1.00 96.44 86 VAL A CA 1
ATOM 673 C C . VAL A 1 86 ? -19.109 -2.131 13.375 1.00 96.44 86 VAL A C 1
ATOM 675 O O . VAL A 1 86 ? -18.393 -2.588 14.255 1.00 96.44 86 VAL A O 1
ATOM 678 N N . ALA A 1 87 ? -19.353 -0.822 13.271 1.00 96.25 87 ALA A N 1
ATOM 679 C CA . ALA A 1 87 ? -18.761 0.167 14.170 1.00 96.25 87 ALA A CA 1
ATOM 680 C C . ALA A 1 87 ? -19.070 -0.123 15.649 1.00 96.25 87 ALA A C 1
ATOM 682 O O . ALA A 1 87 ? -18.187 0.007 16.491 1.00 96.25 87 ALA A O 1
ATOM 683 N N . LYS A 1 88 ? -20.299 -0.568 15.953 1.00 95.69 88 LYS A N 1
ATOM 684 C CA . LYS A 1 88 ? -20.709 -0.961 17.312 1.00 95.69 88 LYS A CA 1
ATOM 685 C C . LYS A 1 88 ? -20.161 -2.324 17.737 1.00 95.69 88 LYS A C 1
ATOM 687 O O . LYS A 1 88 ? -19.695 -2.468 18.858 1.00 95.69 88 LYS A O 1
ATOM 692 N N . SER A 1 89 ? -20.239 -3.329 16.866 1.00 97.38 89 SER A N 1
ATOM 693 C CA . SER A 1 89 ? -19.864 -4.711 17.214 1.00 97.38 89 SER A CA 1
ATOM 694 C C . SER A 1 89 ? -18.357 -4.978 17.179 1.00 97.38 89 SER A C 1
ATOM 696 O O . SER A 1 89 ? -17.895 -5.885 17.864 1.00 97.38 89 SER A O 1
ATOM 698 N N . LYS A 1 90 ? -17.594 -4.192 16.410 1.00 97.06 90 LYS A N 1
ATOM 699 C CA . LYS A 1 90 ? -16.154 -4.366 16.164 1.00 97.06 90 LYS A CA 1
ATOM 700 C C . LYS A 1 90 ? -15.320 -3.137 16.525 1.00 97.06 90 LYS A C 1
ATOM 702 O O . LYS A 1 90 ? -14.292 -2.854 15.907 1.00 97.06 90 LYS A O 1
ATOM 707 N N . GLU A 1 91 ? -15.756 -2.367 17.521 1.00 97.00 91 GLU A N 1
ATOM 708 C CA . GLU A 1 91 ? -15.069 -1.139 17.938 1.00 97.00 91 GLU A CA 1
ATOM 709 C C . GLU A 1 91 ? -13.590 -1.399 18.287 1.00 97.00 91 GLU A C 1
ATOM 711 O O . GLU A 1 91 ? -12.698 -0.627 17.923 1.00 97.00 91 GLU A O 1
ATOM 716 N N . LYS A 1 92 ? -13.310 -2.522 18.959 1.00 97.75 92 LYS A N 1
ATOM 717 C CA . LYS A 1 92 ? -11.955 -2.919 19.357 1.00 97.75 92 LYS A CA 1
ATOM 718 C C . LYS A 1 92 ? -11.078 -3.239 18.145 1.00 97.75 92 LYS A C 1
ATOM 720 O O . LYS A 1 92 ? -9.921 -2.826 18.102 1.00 97.75 92 LYS A O 1
ATOM 725 N N . GLU A 1 93 ? -11.611 -3.957 17.167 1.00 98.12 93 GLU A N 1
ATOM 726 C CA . GLU A 1 93 ? -10.921 -4.347 15.937 1.00 98.12 93 GLU A CA 1
ATOM 727 C C . GLU A 1 93 ? -10.642 -3.120 15.066 1.00 98.12 93 GLU A C 1
ATOM 729 O O . GLU A 1 93 ? -9.542 -2.989 14.533 1.00 98.12 93 GLU A O 1
ATOM 734 N N . ILE A 1 94 ? -11.581 -2.172 14.997 1.00 98.31 94 ILE A N 1
ATOM 735 C CA . ILE A 1 94 ? -11.384 -0.889 14.311 1.00 98.31 94 ILE A CA 1
ATOM 736 C C . ILE A 1 94 ? -10.262 -0.088 14.981 1.00 98.31 94 ILE A C 1
ATOM 738 O O . ILE A 1 94 ? -9.378 0.415 14.291 1.00 98.31 94 ILE A O 1
ATOM 742 N N . LYS A 1 95 ? -10.231 -0.009 16.319 1.00 98.00 95 LYS A N 1
ATOM 743 C CA . LYS A 1 95 ? -9.138 0.659 17.052 1.00 98.00 95 LYS A CA 1
ATOM 744 C C . LYS A 1 95 ? -7.780 -0.007 16.808 1.00 98.00 95 LYS A C 1
ATOM 746 O O . LYS A 1 95 ? -6.788 0.692 16.615 1.00 98.00 95 LYS A O 1
ATOM 751 N N . LYS A 1 96 ? -7.724 -1.343 16.766 1.00 98.12 96 LYS A N 1
ATOM 752 C CA . LYS A 1 96 ? -6.503 -2.078 16.392 1.00 98.12 96 LYS A CA 1
ATOM 753 C C . LYS A 1 96 ? -6.068 -1.759 14.962 1.00 98.12 96 LYS A C 1
ATOM 755 O O . LYS A 1 96 ? -4.890 -1.497 14.740 1.00 98.12 96 LYS A O 1
ATOM 760 N N . ALA A 1 97 ? -7.009 -1.727 14.018 1.00 98.38 97 ALA A N 1
ATOM 761 C CA . ALA A 1 97 ? -6.729 -1.366 12.634 1.00 98.38 97 ALA A CA 1
ATOM 762 C C . ALA A 1 97 ? -6.181 0.065 12.524 1.00 98.38 97 ALA A C 1
ATOM 764 O O . ALA A 1 97 ? -5.201 0.275 11.822 1.00 98.38 97 ALA A O 1
ATOM 765 N N . VAL A 1 98 ? -6.738 1.032 13.264 1.00 98.69 98 VAL A N 1
ATOM 766 C CA . VAL A 1 98 ? -6.197 2.403 13.345 1.00 98.69 98 VAL A CA 1
ATOM 767 C C . VAL A 1 98 ? -4.734 2.391 13.778 1.00 98.69 98 VAL A C 1
ATOM 769 O O . VAL A 1 98 ? -3.898 2.968 13.087 1.00 98.69 98 VAL A O 1
ATOM 772 N N . HIS A 1 99 ? -4.421 1.716 14.886 1.00 98.50 99 HIS A N 1
ATOM 773 C CA . HIS A 1 99 ? -3.055 1.654 15.405 1.00 98.50 99 HIS A CA 1
ATOM 774 C C . HIS A 1 99 ? -2.093 1.006 14.401 1.00 98.50 99 HIS A C 1
ATOM 776 O O . HIS A 1 99 ? -0.989 1.500 14.181 1.00 98.50 99 HIS A O 1
ATOM 782 N N . GLU A 1 100 ? -2.516 -0.077 13.749 1.00 98.50 100 GLU A N 1
ATOM 783 C CA . GLU A 1 100 ? -1.697 -0.740 12.737 1.00 98.50 100 GLU A CA 1
ATOM 784 C C . GLU A 1 100 ? -1.453 0.158 11.520 1.00 98.50 100 GLU A C 1
ATOM 786 O O . GLU A 1 100 ? -0.315 0.282 11.076 1.00 98.50 100 GLU A O 1
ATOM 791 N N . VAL A 1 101 ? -2.482 0.842 11.013 1.00 98.50 101 VAL A N 1
ATOM 792 C CA . VAL A 1 101 ? -2.357 1.755 9.865 1.00 98.50 101 VAL A CA 1
ATOM 793 C C . VAL A 1 101 ? -1.472 2.958 10.209 1.00 98.50 101 VAL A C 1
ATOM 795 O O . VAL A 1 101 ? -0.638 3.355 9.397 1.00 98.50 101 VAL A O 1
ATOM 798 N N . GLN A 1 102 ? -1.567 3.498 11.426 1.00 98.56 102 GLN A N 1
ATOM 799 C CA . GLN A 1 102 ? -0.626 4.511 11.918 1.00 98.56 102 GLN A CA 1
ATOM 800 C C . GLN A 1 102 ? 0.812 3.977 11.942 1.00 98.56 102 GLN A C 1
ATOM 802 O O . GLN A 1 102 ? 1.719 4.636 11.435 1.00 98.56 102 GLN A O 1
ATOM 807 N N . GLY A 1 103 ? 1.018 2.758 12.448 1.00 97.75 103 GLY A N 1
ATOM 808 C CA . GLY A 1 103 ? 2.324 2.101 12.456 1.00 97.75 103 GLY A CA 1
ATOM 809 C C . GLY A 1 103 ? 2.888 1.868 11.050 1.00 97.75 103 GLY A C 1
ATOM 810 O O . GLY A 1 103 ? 4.081 2.070 10.827 1.00 97.75 103 GLY A O 1
ATOM 811 N N . ILE A 1 104 ? 2.043 1.494 10.084 1.00 97.12 104 ILE A N 1
ATOM 812 C CA . ILE A 1 104 ? 2.426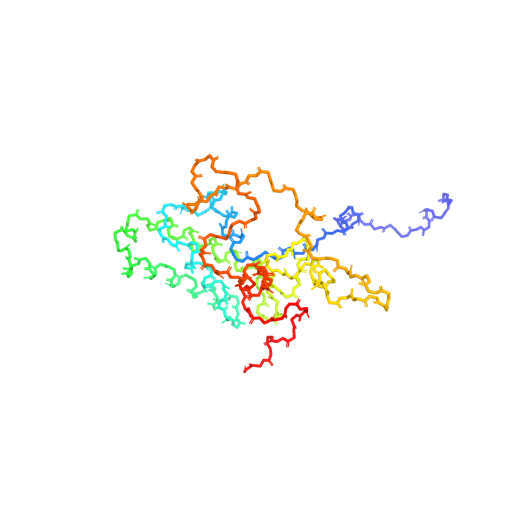 1.381 8.669 1.00 97.12 104 ILE A CA 1
ATOM 813 C C . ILE A 1 104 ? 2.903 2.737 8.146 1.00 97.12 104 ILE A C 1
ATOM 815 O O . ILE A 1 104 ? 3.965 2.805 7.521 1.00 97.12 104 ILE A O 1
ATOM 819 N N . TYR A 1 105 ? 2.167 3.817 8.430 1.00 97.00 105 TYR A N 1
ATOM 820 C CA . TYR A 1 105 ? 2.562 5.161 8.015 1.00 97.00 105 TYR A CA 1
ATOM 821 C C . TYR A 1 105 ? 3.929 5.549 8.594 1.00 97.00 105 TYR A C 1
ATOM 823 O O . TYR A 1 105 ? 4.820 5.993 7.874 1.00 97.00 105 TYR A O 1
ATOM 831 N N . GLU A 1 106 ? 4.131 5.323 9.892 1.00 94.94 106 GLU A N 1
ATOM 832 C CA . GLU A 1 106 ? 5.353 5.705 10.604 1.00 94.94 106 GLU A CA 1
ATOM 833 C C . GLU A 1 106 ? 6.634 5.095 10.038 1.00 94.94 106 GLU A C 1
ATOM 835 O O . GLU A 1 106 ? 7.670 5.771 10.055 1.00 94.94 106 GLU A O 1
ATOM 840 N N . ARG A 1 107 ? 6.558 3.845 9.567 1.00 92.44 107 ARG A N 1
ATOM 841 C CA . ARG A 1 107 ? 7.688 3.094 9.001 1.00 92.44 107 ARG A CA 1
ATOM 842 C C . ARG A 1 107 ? 7.952 3.427 7.533 1.00 92.44 107 ARG A C 1
ATOM 844 O O . ARG A 1 107 ? 9.083 3.301 7.083 1.00 92.44 107 ARG A O 1
ATOM 851 N N . ASN A 1 108 ? 6.930 3.847 6.786 1.00 91.00 108 ASN A N 1
ATOM 852 C CA . ASN A 1 108 ? 7.013 3.967 5.324 1.00 91.00 108 ASN A CA 1
ATOM 853 C C . ASN A 1 108 ? 6.980 5.410 4.801 1.00 91.00 108 ASN A C 1
ATOM 855 O O . ASN A 1 108 ? 7.284 5.634 3.631 1.00 91.00 108 ASN A O 1
ATOM 859 N N . PHE A 1 109 ? 6.626 6.388 5.639 1.00 92.06 109 PHE A N 1
ATOM 860 C CA . PHE A 1 109 ? 6.444 7.780 5.232 1.00 92.06 109 PHE A CA 1
ATOM 861 C C . PHE A 1 109 ? 7.145 8.741 6.191 1.00 92.06 109 PHE A C 1
ATOM 863 O O . PHE A 1 109 ? 6.966 8.702 7.411 1.00 92.06 109 PHE A O 1
ATOM 870 N N . PHE A 1 110 ? 7.920 9.660 5.625 1.00 92.12 110 PHE A N 1
ATOM 871 C CA . PHE A 1 110 ? 8.692 10.674 6.333 1.00 92.12 110 PHE A CA 1
ATOM 872 C C . PHE A 1 110 ? 8.492 12.036 5.653 1.00 92.12 110 PHE A C 1
ATOM 874 O O . PHE A 1 110 ? 9.378 12.504 4.933 1.00 92.12 110 PHE A O 1
ATOM 881 N N . PRO A 1 111 ? 7.345 12.700 5.898 1.00 90.50 111 PRO A N 1
ATOM 882 C CA . PRO A 1 111 ? 6.992 13.966 5.251 1.00 90.50 111 PRO A CA 1
ATOM 883 C C . PRO A 1 111 ? 8.059 15.058 5.345 1.00 90.50 111 PRO A C 1
ATOM 885 O O . PRO A 1 111 ? 8.381 15.691 4.345 1.00 90.50 111 PRO A O 1
ATOM 888 N N . ALA A 1 112 ? 8.674 15.223 6.521 1.00 86.81 112 ALA A N 1
ATOM 889 C CA . ALA A 1 112 ? 9.722 16.221 6.741 1.00 86.81 112 ALA A CA 1
ATOM 890 C C . ALA A 1 112 ? 10.961 16.002 5.852 1.00 86.81 112 ALA A C 1
ATOM 892 O O . ALA A 1 112 ? 11.631 16.960 5.483 1.00 86.81 112 ALA A O 1
ATOM 893 N N . MET A 1 113 ? 11.242 14.747 5.485 1.00 85.88 113 MET A N 1
ATOM 894 C CA . MET A 1 113 ? 12.338 14.379 4.584 1.00 85.88 113 MET A CA 1
ATOM 895 C C . MET A 1 113 ? 11.884 14.247 3.126 1.00 85.88 113 MET A C 1
ATOM 897 O O . MET A 1 113 ? 12.710 13.965 2.267 1.00 85.88 113 MET A O 1
ATOM 901 N N . LYS A 1 114 ? 10.586 14.425 2.840 1.00 85.88 114 LYS A N 1
ATOM 902 C CA . LYS A 1 114 ? 9.972 14.145 1.532 1.00 85.88 114 LYS A CA 1
ATOM 903 C C . LYS A 1 114 ? 10.253 12.716 1.039 1.00 85.88 114 LYS A C 1
ATOM 905 O O . LYS A 1 114 ? 10.421 12.493 -0.155 1.00 85.88 114 LYS A O 1
ATOM 910 N N . VAL A 1 115 ? 10.303 11.760 1.970 1.00 86.56 115 VAL A N 1
ATOM 911 C CA . VAL A 1 115 ? 10.512 10.335 1.675 1.00 86.56 115 VAL A CA 1
ATOM 912 C C . VAL A 1 115 ? 9.214 9.567 1.906 1.00 86.56 115 VAL A C 1
ATOM 914 O O . VAL A 1 115 ? 8.571 9.705 2.947 1.00 86.56 115 VAL A O 1
ATOM 917 N N . SER A 1 116 ? 8.851 8.731 0.947 1.00 87.00 116 SER A N 1
ATOM 918 C CA . SER A 1 116 ? 7.719 7.809 0.959 1.00 87.00 116 SER A CA 1
ATOM 919 C C . SER A 1 116 ? 8.133 6.454 0.388 1.00 87.00 116 SER A C 1
ATOM 921 O O . SER A 1 116 ? 9.246 6.270 -0.108 1.00 87.00 116 SER A O 1
ATOM 923 N N . TRP A 1 117 ? 7.209 5.495 0.431 1.00 85.00 117 TRP A N 1
ATOM 924 C CA . TRP A 1 117 ? 7.419 4.124 -0.036 1.00 85.00 117 TRP A CA 1
ATOM 925 C C . TRP A 1 117 ? 7.910 3.981 -1.484 1.00 85.00 117 TRP A C 1
ATOM 927 O O . TRP A 1 117 ? 8.492 2.960 -1.834 1.00 85.00 117 TRP A O 1
ATOM 937 N N . ASN A 1 118 ? 7.689 4.993 -2.318 1.00 81.44 118 ASN A N 1
ATOM 938 C CA . ASN A 1 118 ? 8.080 5.036 -3.723 1.00 81.44 118 ASN A CA 1
ATOM 939 C C . ASN A 1 118 ? 9.278 5.961 -4.012 1.00 81.44 118 ASN A C 1
ATOM 941 O O . ASN A 1 118 ? 9.699 6.035 -5.161 1.00 81.44 118 ASN A O 1
ATOM 945 N N . THR A 1 119 ? 9.841 6.662 -3.018 1.00 81.19 119 THR A N 1
ATOM 946 C CA . THR A 1 119 ? 10.969 7.590 -3.245 1.00 81.19 119 THR A CA 1
ATOM 947 C C . THR A 1 119 ? 12.242 6.852 -3.654 1.00 81.19 119 THR A C 1
ATOM 949 O O . THR A 1 119 ? 12.962 7.308 -4.540 1.00 81.19 119 THR A O 1
ATOM 952 N N . TYR A 1 120 ? 12.495 5.698 -3.032 1.00 80.88 120 TYR A N 1
ATOM 953 C CA . TYR A 1 120 ? 13.631 4.823 -3.322 1.00 80.88 120 TYR A CA 1
ATOM 954 C C . TYR A 1 120 ? 13.103 3.450 -3.749 1.00 80.88 120 TYR A C 1
ATOM 956 O O . TYR A 1 120 ? 13.041 2.534 -2.926 1.00 80.88 120 TYR A O 1
ATOM 964 N N . PRO A 1 121 ? 12.636 3.324 -5.004 1.00 75.50 121 PRO A N 1
ATOM 965 C CA . PRO A 1 121 ? 11.962 2.121 -5.466 1.00 75.50 121 PRO A CA 1
ATOM 966 C C . PRO A 1 121 ? 12.897 0.910 -5.454 1.00 75.50 121 PRO A C 1
ATOM 968 O O . PRO A 1 121 ? 14.029 0.968 -5.935 1.00 75.50 121 PRO A O 1
ATOM 971 N N . ASP A 1 122 ? 12.381 -0.218 -4.968 1.00 76.94 122 ASP A N 1
ATOM 972 C CA . ASP A 1 122 ? 12.981 -1.522 -5.228 1.00 76.94 122 ASP A CA 1
ATOM 973 C C . ASP A 1 122 ? 12.554 -2.003 -6.625 1.00 76.94 122 ASP A C 1
ATOM 975 O O . ASP A 1 122 ? 11.365 -2.129 -6.937 1.00 76.94 122 ASP A O 1
ATOM 979 N N . HIS A 1 123 ? 13.541 -2.248 -7.483 1.00 82.00 123 HIS A N 1
ATOM 980 C CA . HIS A 1 123 ? 13.350 -2.657 -8.871 1.00 82.00 123 HIS A CA 1
ATOM 981 C C . HIS A 1 123 ? 13.376 -4.177 -9.075 1.00 82.00 123 HIS A C 1
ATOM 983 O O . HIS A 1 123 ? 13.440 -4.632 -10.216 1.00 82.00 123 HIS A O 1
ATOM 989 N N . ILE A 1 124 ? 13.303 -4.968 -8.000 1.00 84.88 124 ILE A N 1
ATOM 990 C CA . ILE A 1 124 ? 13.229 -6.434 -8.077 1.00 84.88 124 ILE A CA 1
ATOM 991 C C . ILE A 1 124 ? 11.982 -6.951 -8.822 1.00 84.88 124 ILE A C 1
ATOM 993 O O . ILE A 1 124 ? 11.992 -8.070 -9.324 1.00 84.88 124 ILE A O 1
ATOM 997 N N . GLY A 1 125 ? 10.916 -6.150 -8.927 1.00 86.88 125 GLY A N 1
ATOM 998 C CA . GLY A 1 125 ? 9.694 -6.492 -9.660 1.00 86.88 125 GLY A CA 1
ATOM 999 C C . GLY A 1 125 ? 9.152 -5.326 -10.487 1.00 86.88 125 GLY A C 1
ATOM 1000 O O . GLY A 1 125 ? 9.591 -4.190 -10.325 1.00 86.88 125 GLY A O 1
ATOM 1001 N N . HIS A 1 126 ? 8.179 -5.615 -11.359 1.00 88.62 126 HIS A N 1
ATOM 1002 C CA . HIS A 1 126 ? 7.635 -4.658 -12.336 1.00 88.62 126 HIS A CA 1
ATOM 1003 C C . HIS A 1 126 ? 6.167 -4.233 -12.070 1.00 88.62 126 HIS A C 1
ATOM 1005 O O . HIS A 1 126 ? 5.496 -3.686 -12.946 1.00 88.62 126 HIS A O 1
ATOM 1011 N N . PHE A 1 127 ? 5.627 -4.539 -10.880 1.00 87.62 127 PHE A N 1
ATOM 1012 C CA . PHE A 1 127 ? 4.227 -4.238 -10.540 1.00 87.62 127 PHE A CA 1
ATOM 1013 C C . PHE A 1 127 ? 4.044 -2.852 -9.909 1.00 87.62 127 PHE A C 1
ATOM 1015 O O . PHE A 1 127 ? 3.168 -2.106 -10.322 1.00 87.62 127 PHE A O 1
ATOM 1022 N N . TYR A 1 128 ? 4.877 -2.493 -8.928 1.00 83.38 128 TYR A N 1
ATOM 1023 C CA . TYR A 1 128 ? 4.833 -1.187 -8.244 1.00 83.38 128 TYR A CA 1
ATOM 1024 C C . TYR A 1 128 ? 5.915 -0.208 -8.717 1.00 83.38 128 TYR A C 1
ATOM 1026 O O . TYR A 1 128 ? 5.968 0.926 -8.256 1.00 83.38 128 TYR A O 1
ATOM 1034 N N . THR A 1 129 ? 6.839 -0.673 -9.556 1.00 83.56 129 THR A N 1
ATOM 1035 C CA . THR A 1 129 ? 7.932 0.100 -10.161 1.00 83.56 129 THR A CA 1
ATOM 1036 C C . THR A 1 129 ? 8.193 -0.500 -11.547 1.00 83.56 129 THR A C 1
ATOM 1038 O O . THR A 1 129 ? 7.716 -1.606 -11.795 1.00 83.56 129 THR A O 1
ATOM 1041 N N . PRO A 1 130 ? 8.950 0.136 -12.458 1.00 84.38 130 PRO A N 1
ATOM 1042 C CA . PRO A 1 130 ? 9.197 -0.434 -13.780 1.00 84.38 130 PRO A CA 1
ATOM 1043 C C . PRO A 1 130 ? 10.158 -1.625 -13.724 1.00 84.38 130 PRO A C 1
ATOM 1045 O O . PRO A 1 130 ? 10.294 -2.353 -14.700 1.00 84.38 130 PRO A O 1
ATOM 1048 N N . GLY A 1 131 ? 10.853 -1.830 -12.600 1.00 87.62 131 GLY A N 1
ATOM 1049 C CA . GLY A 1 131 ? 11.780 -2.942 -12.423 1.00 87.62 131 GLY A CA 1
ATOM 1050 C C . GLY A 1 131 ? 12.799 -3.063 -13.558 1.00 87.62 131 GLY A C 1
ATOM 1051 O O . GLY A 1 131 ? 13.461 -2.093 -13.936 1.00 87.62 131 GLY A O 1
ATOM 1052 N N . CYS A 1 132 ? 12.901 -4.264 -14.122 1.00 89.25 132 CYS A N 1
ATOM 1053 C CA . CYS A 1 132 ? 13.744 -4.566 -15.279 1.00 89.25 132 CYS A CA 1
ATOM 1054 C C . CYS A 1 132 ? 13.236 -3.928 -16.587 1.00 89.25 132 CYS A C 1
ATOM 1056 O O . CYS A 1 132 ? 14.037 -3.691 -17.493 1.00 89.25 132 CYS A O 1
ATOM 1058 N N . PHE A 1 133 ? 11.944 -3.582 -16.689 1.00 89.81 133 PHE A N 1
ATOM 1059 C CA . PHE A 1 133 ? 11.363 -2.952 -17.884 1.00 89.81 133 PHE A CA 1
ATOM 1060 C C . PHE A 1 133 ? 11.901 -1.547 -18.161 1.00 89.81 133 PHE A C 1
ATOM 1062 O O . PHE A 1 133 ? 11.665 -1.027 -19.240 1.00 89.81 133 PHE A O 1
ATOM 1069 N N . ARG A 1 134 ? 12.708 -0.954 -17.268 1.00 88.75 134 ARG A N 1
ATOM 1070 C CA . ARG A 1 134 ? 13.494 0.252 -17.602 1.00 88.75 134 ARG A CA 1
ATOM 1071 C C . ARG A 1 134 ? 14.419 0.046 -18.809 1.00 88.75 134 ARG A C 1
ATOM 1073 O O . ARG A 1 134 ? 14.713 1.004 -19.509 1.00 88.75 134 ARG A O 1
ATOM 1080 N N . CYS A 1 135 ? 14.892 -1.183 -19.015 1.00 88.19 135 CYS A N 1
ATOM 1081 C CA . CYS A 1 135 ? 15.719 -1.558 -20.167 1.00 88.19 135 CYS A CA 1
ATOM 1082 C C . CYS A 1 135 ? 15.013 -2.589 -21.060 1.00 88.19 135 CYS A C 1
ATOM 1084 O O . CYS A 1 135 ? 15.217 -2.614 -22.269 1.00 88.19 135 CYS A O 1
ATOM 1086 N N . HIS A 1 136 ? 14.181 -3.442 -20.462 1.00 89.00 136 HIS A N 1
ATOM 1087 C CA . HIS A 1 136 ? 13.381 -4.462 -21.138 1.00 89.00 136 HIS A CA 1
ATOM 1088 C C . HIS A 1 136 ? 12.039 -3.889 -21.612 1.00 89.00 136 HIS A C 1
ATOM 1090 O O . HIS A 1 136 ? 10.976 -4.356 -21.218 1.00 89.00 136 HIS A O 1
ATOM 1096 N N . ASP A 1 137 ? 12.089 -2.828 -22.414 1.00 85.88 137 ASP A N 1
ATOM 1097 C CA . ASP A 1 137 ? 10.913 -2.125 -22.943 1.00 85.88 137 ASP A CA 1
ATOM 1098 C C . ASP A 1 137 ? 10.681 -2.372 -24.443 1.00 85.88 137 ASP A C 1
ATOM 1100 O O . ASP A 1 137 ? 9.747 -1.819 -25.023 1.00 85.88 137 ASP A O 1
ATOM 1104 N N . GLY A 1 138 ? 11.546 -3.166 -25.086 1.00 84.94 138 GLY A N 1
ATOM 1105 C CA . GLY A 1 138 ? 11.542 -3.388 -26.533 1.00 84.94 138 GLY A CA 1
ATOM 1106 C C . GLY A 1 138 ? 12.026 -2.194 -27.368 1.00 84.94 138 GLY A C 1
ATOM 1107 O O . GLY A 1 138 ? 12.130 -2.314 -28.589 1.00 84.94 138 GLY A O 1
ATOM 1108 N N . LYS A 1 139 ? 12.356 -1.053 -26.747 1.00 85.75 139 LYS A N 1
ATOM 1109 C CA . LYS A 1 139 ? 12.792 0.180 -27.429 1.00 85.75 139 LYS A CA 1
ATOM 1110 C C . LYS A 1 139 ? 14.309 0.264 -27.568 1.00 85.75 139 LYS A C 1
ATOM 1112 O O . LYS A 1 139 ? 14.811 0.922 -28.477 1.00 85.75 139 LYS A O 1
ATOM 1117 N N . HIS A 1 140 ? 15.050 -0.437 -26.714 1.00 88.25 140 HIS A N 1
ATOM 1118 C CA . HIS A 1 140 ? 16.506 -0.531 -26.788 1.00 88.25 140 HIS A CA 1
ATOM 1119 C C . HIS A 1 140 ? 16.928 -1.458 -27.939 1.00 88.25 140 HIS A C 1
ATOM 1121 O O . HIS A 1 140 ? 17.070 -2.669 -27.754 1.00 88.25 140 HIS A O 1
ATOM 1127 N N . LYS A 1 141 ? 17.101 -0.882 -29.138 1.00 92.50 141 LYS A N 1
ATOM 1128 C CA . LYS A 1 141 ? 17.377 -1.593 -30.397 1.00 92.50 141 LYS A CA 1
ATOM 1129 C C . LYS A 1 141 ? 18.778 -1.289 -30.938 1.00 92.50 141 LYS A C 1
ATOM 1131 O O . LYS A 1 141 ? 19.151 -0.129 -31.092 1.00 92.50 141 LYS A O 1
ATOM 1136 N N . SER A 1 142 ? 19.547 -2.326 -31.266 1.00 92.19 142 SER A N 1
ATOM 1137 C CA . SER A 1 142 ? 20.839 -2.184 -31.948 1.00 92.19 142 SER A CA 1
ATOM 1138 C C . SER A 1 142 ? 20.663 -1.769 -33.419 1.00 92.19 142 SER A C 1
ATOM 1140 O O . SER A 1 142 ? 19.599 -2.001 -33.999 1.00 92.19 142 SER A O 1
ATOM 1142 N N . PRO A 1 143 ? 21.720 -1.266 -34.091 1.00 94.12 143 PRO A N 1
ATOM 1143 C CA . PRO A 1 143 ? 21.684 -1.013 -35.537 1.00 94.12 143 PRO A CA 1
ATOM 1144 C C . PRO A 1 143 ? 21.360 -2.261 -36.372 1.00 94.12 143 PRO A C 1
ATOM 1146 O O . PRO A 1 143 ? 20.712 -2.165 -37.407 1.00 94.12 143 PRO A O 1
ATOM 1149 N N . SER A 1 144 ? 21.765 -3.445 -35.898 1.00 93.94 144 SER A N 1
ATOM 1150 C CA . SER A 1 144 ? 21.439 -4.741 -36.513 1.00 93.94 144 SER A CA 1
ATOM 1151 C C . SER A 1 144 ? 20.014 -5.230 -36.225 1.00 93.94 144 SER A C 1
ATOM 1153 O O . SER A 1 144 ? 19.616 -6.284 -36.710 1.00 93.94 144 SER A O 1
ATOM 1155 N N . GLY A 1 145 ? 19.241 -4.487 -35.433 1.00 92.06 145 GLY A N 1
ATOM 1156 C CA . GLY A 1 145 ? 17.836 -4.755 -35.156 1.00 92.06 145 GLY A CA 1
ATOM 1157 C C . GLY A 1 145 ? 17.546 -5.617 -33.928 1.00 92.06 145 GLY A C 1
ATOM 1158 O O . GLY A 1 145 ? 16.375 -5.874 -33.655 1.00 92.06 145 GLY A O 1
ATOM 1159 N N . ARG A 1 146 ? 18.563 -6.023 -33.160 1.00 91.56 146 ARG A N 1
ATOM 1160 C CA . ARG A 1 146 ? 18.385 -6.776 -31.911 1.00 91.56 146 ARG A CA 1
ATOM 1161 C C . ARG A 1 146 ? 17.797 -5.866 -30.837 1.00 91.56 146 ARG A C 1
ATOM 1163 O O . ARG A 1 146 ? 18.344 -4.795 -30.591 1.00 91.56 146 ARG A O 1
ATOM 1170 N N . VAL A 1 147 ? 16.732 -6.313 -30.181 1.00 91.88 147 VAL A N 1
ATOM 1171 C CA . VAL A 1 147 ? 16.091 -5.591 -29.074 1.00 91.88 147 VAL A CA 1
ATOM 1172 C C . VAL A 1 147 ? 16.364 -6.270 -27.737 1.00 91.88 147 VAL A C 1
ATOM 1174 O O . VAL A 1 147 ? 16.567 -7.486 -27.678 1.00 91.88 147 VAL A O 1
ATOM 1177 N N . ILE A 1 148 ? 16.351 -5.490 -26.658 1.00 89.75 148 ILE A N 1
ATOM 1178 C CA . ILE A 1 148 ? 16.186 -6.038 -25.310 1.00 89.75 148 ILE A CA 1
ATOM 1179 C C . ILE A 1 148 ? 14.703 -6.397 -25.157 1.00 89.75 148 ILE A C 1
ATOM 1181 O O . ILE A 1 148 ? 13.853 -5.508 -25.097 1.00 89.75 148 ILE A O 1
ATOM 1185 N N . SER A 1 149 ? 14.402 -7.697 -25.173 1.00 87.75 149 SER A N 1
ATOM 1186 C CA . SER A 1 149 ? 13.021 -8.185 -25.159 1.00 87.75 149 SER A CA 1
ATOM 1187 C C . SER A 1 149 ? 12.278 -7.794 -23.872 1.00 87.75 149 SER A C 1
ATOM 1189 O O . SER A 1 149 ? 12.906 -7.578 -22.834 1.00 87.75 149 SER A O 1
ATOM 1191 N N . LYS A 1 150 ? 10.947 -7.710 -23.956 1.00 87.75 150 LYS A N 1
ATOM 1192 C CA . LYS A 1 150 ? 10.004 -7.544 -22.837 1.00 87.75 150 LYS A CA 1
ATOM 1193 C C . LYS A 1 150 ? 9.225 -8.844 -22.557 1.00 87.75 150 LYS A C 1
ATOM 1195 O O . LYS A 1 150 ? 8.278 -8.837 -21.776 1.00 87.75 150 LYS A O 1
ATOM 1200 N N . ASP A 1 151 ? 9.602 -9.958 -23.187 1.00 87.31 151 ASP A N 1
ATOM 1201 C CA . ASP A 1 151 ? 8.846 -11.208 -23.081 1.00 87.31 151 ASP A CA 1
ATOM 1202 C C . ASP A 1 151 ? 8.755 -11.687 -21.623 1.00 87.31 151 ASP A C 1
ATOM 1204 O O . ASP A 1 151 ? 9.729 -11.682 -20.864 1.00 87.31 151 ASP A O 1
ATOM 1208 N N . CYS A 1 152 ? 7.546 -12.070 -21.208 1.00 85.69 152 CYS A N 1
ATOM 1209 C CA . CYS A 1 152 ? 7.245 -12.393 -19.813 1.00 85.69 152 CYS A CA 1
ATOM 1210 C C . CYS A 1 152 ? 7.966 -13.665 -19.340 1.00 85.69 152 CYS A C 1
ATOM 1212 O O . CYS A 1 152 ? 8.314 -13.796 -18.163 1.00 85.69 152 CYS A O 1
ATOM 1214 N N . ASP A 1 153 ? 8.185 -14.597 -20.264 1.00 87.00 153 ASP A N 1
ATOM 1215 C CA . ASP A 1 153 ? 8.809 -15.901 -20.043 1.00 87.00 153 ASP A CA 1
ATOM 1216 C C . ASP A 1 153 ? 10.311 -15.816 -19.738 1.00 87.00 153 ASP A C 1
ATOM 1218 O O . ASP A 1 153 ? 10.882 -16.753 -19.183 1.00 87.00 153 ASP A O 1
ATOM 1222 N N . MET A 1 154 ? 10.942 -14.665 -19.988 1.00 86.25 154 MET A N 1
ATOM 1223 C CA . MET A 1 154 ? 12.328 -14.426 -19.586 1.00 86.25 154 MET A CA 1
ATOM 1224 C C . MET A 1 154 ? 12.521 -14.408 -18.066 1.00 86.25 154 MET A C 1
ATOM 1226 O O . MET A 1 154 ? 13.622 -14.671 -17.584 1.00 86.25 154 MET A O 1
ATOM 1230 N N . CYS A 1 155 ? 11.484 -14.043 -17.304 1.00 87.12 155 CYS A N 1
ATOM 1231 C CA . CYS A 1 155 ? 11.551 -13.941 -15.842 1.00 87.12 155 CYS A CA 1
ATOM 1232 C C . CYS A 1 155 ? 10.502 -14.795 -15.123 1.00 87.12 155 CYS A C 1
ATOM 1234 O O . CYS A 1 155 ? 10.687 -15.119 -13.950 1.00 87.12 155 CYS A O 1
ATOM 1236 N N . HIS A 1 156 ? 9.410 -15.165 -15.793 1.00 86.25 156 HIS A N 1
ATOM 1237 C CA . HIS A 1 156 ? 8.314 -15.906 -15.186 1.00 86.25 156 HIS A CA 1
ATOM 1238 C C . HIS A 1 156 ? 8.073 -17.241 -15.879 1.00 86.25 156 HIS A C 1
ATOM 1240 O O . HIS A 1 156 ? 7.928 -17.324 -17.091 1.00 86.25 156 HIS A O 1
ATOM 1246 N N . SER A 1 157 ? 7.891 -18.287 -15.078 1.00 86.56 157 SER A N 1
ATOM 1247 C CA . SER A 1 157 ? 7.224 -19.512 -15.514 1.00 86.56 157 SER A CA 1
ATOM 1248 C C . SER A 1 157 ? 5.857 -19.562 -14.841 1.00 86.56 157 SER A C 1
ATOM 1250 O O . SER A 1 157 ? 5.746 -19.913 -13.666 1.00 86.56 157 SER A O 1
ATOM 1252 N N . VAL A 1 158 ? 4.809 -19.137 -15.553 1.00 79.75 158 VAL A N 1
ATOM 1253 C CA . VAL A 1 158 ? 3.445 -19.108 -15.005 1.00 79.75 158 VAL A CA 1
ATOM 1254 C C . VAL A 1 158 ? 2.916 -20.539 -14.916 1.00 79.75 158 VAL A C 1
ATOM 1256 O O . VAL A 1 158 ? 2.547 -21.142 -15.916 1.00 79.75 158 VAL A O 1
ATOM 1259 N N . LEU A 1 159 ? 2.899 -21.095 -13.703 1.00 83.19 159 LEU A N 1
ATOM 1260 C CA . LEU A 1 159 ? 2.454 -22.474 -13.468 1.00 83.19 159 LEU A CA 1
ATOM 1261 C C . LEU A 1 159 ? 0.928 -22.592 -13.369 1.00 83.19 159 LEU A C 1
ATOM 1263 O O . LEU A 1 159 ? 0.337 -23.570 -13.822 1.00 83.19 159 LEU A O 1
ATOM 1267 N N . SER A 1 160 ? 0.292 -21.612 -12.727 1.00 84.75 160 SER A N 1
ATOM 1268 C CA . SER A 1 160 ? -1.159 -21.535 -12.554 1.00 84.75 160 SER A CA 1
ATOM 1269 C C . SER A 1 160 ? -1.554 -20.158 -12.031 1.00 84.75 160 SER A C 1
ATOM 1271 O O . SER A 1 160 ? -0.742 -19.485 -11.394 1.00 84.75 160 SER A O 1
ATOM 1273 N N . GLN A 1 161 ? -2.812 -19.774 -12.234 1.00 85.31 161 GLN A N 1
ATOM 1274 C CA . GLN A 1 161 ? -3.385 -18.556 -11.676 1.00 85.31 161 GLN A CA 1
ATOM 1275 C C . GLN A 1 161 ? -4.775 -18.855 -11.118 1.00 85.31 161 GLN A C 1
ATOM 1277 O O . GLN A 1 161 ? -5.544 -19.602 -11.720 1.00 85.31 161 GLN A O 1
ATOM 1282 N N . LYS A 1 162 ? -5.088 -18.286 -9.951 1.00 84.56 162 LYS A N 1
ATOM 1283 C CA . LYS A 1 162 ? -6.396 -18.417 -9.304 1.00 84.56 162 LYS A CA 1
ATOM 1284 C C . LYS A 1 162 ? -6.957 -17.032 -9.024 1.00 84.56 162 LYS A C 1
ATOM 1286 O O . LYS A 1 162 ? -6.413 -16.307 -8.195 1.00 84.56 162 LYS A O 1
ATOM 1291 N N . GLN A 1 163 ? -8.043 -16.694 -9.702 1.00 83.44 163 GLN A N 1
ATOM 1292 C CA . GLN A 1 163 ? -8.788 -15.447 -9.544 1.00 83.44 163 GLN A CA 1
ATOM 1293 C C . GLN A 1 163 ? -10.274 -15.720 -9.772 1.00 83.44 163 GLN A C 1
ATOM 1295 O O . GLN A 1 163 ? -10.637 -16.760 -10.311 1.00 83.44 163 GLN A O 1
ATOM 1300 N N . GLU A 1 164 ? -11.128 -14.785 -9.364 1.00 85.75 164 GLU A N 1
ATOM 1301 C CA . GLU A 1 164 ? -12.584 -14.893 -9.515 1.00 85.75 164 GLU A CA 1
ATOM 1302 C C . GLU A 1 164 ? -13.023 -14.953 -10.986 1.00 85.75 164 GLU A C 1
ATOM 1304 O O . GLU A 1 164 ? -13.932 -15.701 -11.332 1.00 85.75 164 GLU A O 1
ATOM 1309 N N . ASN A 1 165 ? -12.318 -14.239 -11.867 1.00 86.88 165 ASN A N 1
ATOM 1310 C CA . ASN A 1 165 ? -12.554 -14.248 -13.309 1.00 86.88 165 ASN A CA 1
ATOM 1311 C C . ASN A 1 165 ? -11.885 -15.423 -14.047 1.00 86.88 165 ASN A C 1
ATOM 1313 O O . ASN A 1 165 ? -11.971 -15.496 -15.271 1.00 86.88 165 ASN A O 1
ATOM 1317 N N . ILE A 1 166 ? -11.234 -16.349 -13.333 1.00 87.19 166 ILE A N 1
ATOM 1318 C CA . ILE A 1 166 ? -10.665 -17.571 -13.911 1.00 87.19 166 ILE A CA 1
ATOM 1319 C C . ILE A 1 166 ? -11.530 -18.761 -13.477 1.00 87.19 166 ILE A C 1
ATOM 1321 O O . ILE A 1 166 ? -11.565 -19.087 -12.287 1.00 87.19 166 ILE A O 1
ATOM 1325 N N . PRO A 1 167 ? -12.195 -19.462 -14.416 1.00 85.75 167 PRO A N 1
ATOM 1326 C CA . PRO A 1 167 ? -12.962 -20.659 -14.097 1.00 85.75 167 PRO A CA 1
ATOM 1327 C C . PRO A 1 167 ? -12.116 -21.718 -13.380 1.00 85.75 167 PRO A C 1
ATOM 1329 O O . PRO A 1 167 ? -10.948 -21.937 -13.708 1.00 85.75 167 PRO A O 1
ATOM 1332 N N . ALA A 1 168 ? -12.711 -22.415 -12.410 1.00 84.62 168 ALA A N 1
ATOM 1333 C CA . ALA A 1 168 ? -12.015 -23.466 -11.674 1.00 84.62 168 ALA A CA 1
ATOM 1334 C C . ALA A 1 168 ? -11.489 -24.556 -12.629 1.00 84.62 168 ALA A C 1
ATOM 1336 O O . ALA A 1 168 ? -12.233 -25.098 -13.441 1.00 84.62 168 ALA A O 1
ATOM 1337 N N . GLY A 1 169 ? -10.196 -24.875 -12.524 1.00 80.75 169 GLY A N 1
ATOM 1338 C CA . GLY A 1 169 ? -9.531 -25.855 -13.390 1.00 80.75 169 GLY A CA 1
ATOM 1339 C C . GLY A 1 169 ? -9.018 -25.297 -14.723 1.00 80.75 169 GLY A C 1
ATOM 1340 O O . GLY A 1 169 ? -8.305 -26.012 -15.429 1.00 80.75 169 GLY A O 1
ATOM 1341 N N . ALA A 1 170 ? -9.309 -24.035 -15.057 1.00 82.50 170 ALA A N 1
ATOM 1342 C CA . ALA A 1 170 ? -8.717 -23.385 -16.218 1.00 82.50 170 ALA A CA 1
ATOM 1343 C C . ALA A 1 170 ? -7.208 -23.172 -16.018 1.00 82.50 170 ALA A C 1
ATOM 1345 O O . ALA A 1 170 ? -6.740 -22.816 -14.934 1.00 82.50 170 ALA A O 1
ATOM 1346 N N . LYS A 1 171 ? -6.445 -23.382 -17.092 1.00 80.19 171 LYS A N 1
ATOM 1347 C CA . LYS A 1 171 ? -5.011 -23.093 -17.161 1.00 80.19 171 LYS A CA 1
ATOM 1348 C C . LYS A 1 171 ? -4.811 -21.957 -18.162 1.00 80.19 171 LYS A C 1
ATOM 1350 O O . LYS A 1 171 ? -4.782 -22.231 -19.361 1.00 80.19 171 LYS A O 1
ATOM 1355 N N . PRO A 1 172 ? -4.766 -20.695 -17.709 1.00 75.94 172 PRO A N 1
ATOM 1356 C CA . PRO A 1 172 ? -4.608 -19.578 -18.624 1.00 75.94 172 PRO A CA 1
ATOM 1357 C C . PRO A 1 172 ? -3.243 -19.640 -19.317 1.00 75.94 172 PRO A C 1
ATOM 1359 O O . PRO A 1 172 ? -2.224 -19.931 -18.690 1.00 75.94 172 PRO A O 1
ATOM 1362 N N . ASN A 1 173 ? -3.237 -19.376 -20.625 1.00 76.56 173 ASN A N 1
ATOM 1363 C CA . ASN A 1 173 ? -2.030 -19.334 -21.448 1.00 76.56 173 ASN A CA 1
ATOM 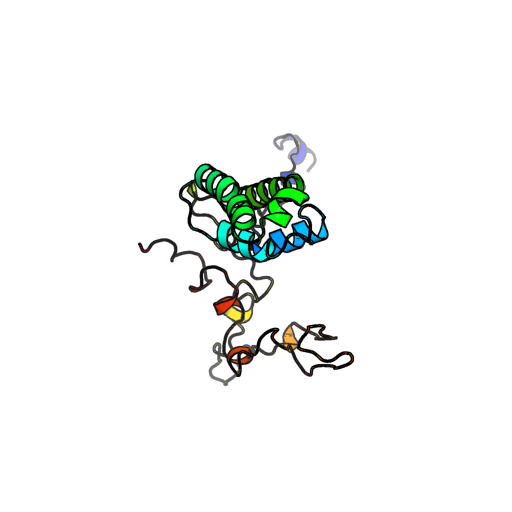1364 C C . ASN A 1 173 ? -1.385 -17.939 -21.384 1.00 76.56 173 ASN A C 1
ATOM 1366 O O . ASN A 1 173 ? -1.344 -17.216 -22.376 1.00 76.56 173 ASN A O 1
ATOM 1370 N N . GLY A 1 174 ? -0.976 -17.537 -20.181 1.00 79.75 174 GLY A N 1
ATOM 1371 C CA . GLY A 1 174 ? -0.485 -16.194 -19.874 1.00 79.75 174 GLY A CA 1
ATOM 1372 C C . GLY A 1 174 ? -1.101 -15.635 -18.594 1.00 79.75 174 GLY A C 1
ATOM 1373 O O . GLY A 1 174 ? -1.941 -16.272 -17.958 1.00 79.75 174 GLY A O 1
ATOM 1374 N N . PHE A 1 175 ? -0.662 -14.441 -18.201 1.00 86.25 175 PHE A N 1
ATOM 1375 C CA . PHE A 1 175 ? -1.238 -13.744 -17.055 1.00 86.25 175 PHE A CA 1
ATOM 1376 C C . PHE A 1 175 ? -2.621 -13.176 -17.404 1.00 86.25 175 PHE A C 1
ATOM 1378 O O . PHE A 1 175 ? -2.790 -12.545 -18.443 1.00 86.25 175 PHE A O 1
ATOM 1385 N N . VAL A 1 176 ? -3.592 -13.357 -16.510 1.00 88.25 176 VAL A N 1
ATOM 1386 C CA . VAL A 1 176 ? -4.942 -12.783 -16.607 1.00 88.25 176 VAL A CA 1
ATOM 1387 C C . VAL A 1 176 ? -5.086 -11.638 -15.603 1.00 88.25 176 VAL A C 1
ATOM 1389 O O . VAL A 1 176 ? -4.845 -11.798 -14.404 1.00 88.25 176 VAL A O 1
ATOM 1392 N N . HIS A 1 177 ? -5.479 -10.454 -16.066 1.00 89.44 177 HIS A N 1
ATOM 1393 C CA . HIS A 1 177 ? -5.725 -9.333 -15.160 1.00 89.44 177 HIS A CA 1
ATOM 1394 C C . HIS A 1 177 ? -7.047 -9.537 -14.383 1.00 89.44 177 HIS A C 1
ATOM 1396 O O . HIS A 1 177 ? -8.007 -10.043 -14.965 1.00 89.44 177 HIS A O 1
ATOM 1402 N N . PRO A 1 178 ? -7.142 -9.177 -13.080 1.00 87.25 178 PRO A N 1
ATOM 1403 C CA . PRO A 1 178 ? -8.365 -9.385 -12.290 1.00 87.25 178 PRO A CA 1
ATOM 1404 C C . PRO A 1 178 ? -9.601 -8.635 -12.806 1.00 87.25 178 PRO A C 1
ATOM 1406 O O . PRO A 1 178 ? -10.727 -9.027 -12.515 1.00 87.25 178 PRO A O 1
ATOM 1409 N N . VAL A 1 179 ? -9.384 -7.533 -13.521 1.00 86.50 179 VAL A N 1
ATOM 1410 C CA . VAL A 1 179 ? -10.432 -6.754 -14.188 1.00 86.50 179 VAL A CA 1
ATOM 1411 C C . VAL A 1 179 ? -10.117 -6.673 -15.672 1.00 86.50 179 VAL A C 1
ATOM 1413 O O . VAL A 1 179 ? -8.943 -6.639 -16.042 1.00 86.50 179 VAL A O 1
ATOM 1416 N N . ASP A 1 180 ? -11.148 -6.651 -16.507 1.00 86.81 180 ASP A N 1
ATOM 1417 C CA . ASP A 1 180 ? -10.964 -6.498 -17.945 1.00 86.81 180 ASP A CA 1
ATOM 1418 C C . ASP A 1 180 ? -10.428 -5.093 -18.248 1.00 86.81 180 ASP A C 1
ATOM 1420 O O . ASP A 1 180 ? -11.064 -4.088 -17.927 1.00 86.81 180 ASP A O 1
ATOM 1424 N N . ILE A 1 181 ? -9.217 -5.052 -18.797 1.00 86.75 181 ILE A N 1
ATOM 1425 C CA . ILE A 1 181 ? -8.521 -3.836 -19.221 1.00 86.75 181 ILE A CA 1
ATOM 1426 C C . ILE A 1 181 ? -8.180 -3.899 -20.709 1.00 86.75 181 ILE A C 1
ATOM 1428 O O . ILE A 1 181 ? -7.299 -3.173 -21.133 1.00 86.75 181 ILE A O 1
ATOM 1432 N N . GLY A 1 182 ? -8.813 -4.784 -21.486 1.00 86.56 182 GLY A N 1
ATOM 1433 C CA . GLY A 1 182 ? -8.542 -4.910 -22.915 1.00 86.56 182 GLY A CA 1
ATOM 1434 C C . GLY A 1 182 ? -7.062 -5.143 -23.242 1.00 86.56 182 GLY A C 1
ATOM 1435 O O . GLY A 1 182 ? -6.386 -5.971 -22.622 1.00 86.56 182 GLY A O 1
ATOM 1436 N N . ASP A 1 183 ? -6.567 -4.397 -24.227 1.00 85.75 183 ASP A N 1
ATOM 1437 C CA . ASP A 1 183 ? -5.219 -4.550 -24.783 1.00 85.75 183 ASP A CA 1
ATOM 1438 C C . ASP A 1 183 ? -4.136 -3.867 -23.927 1.00 85.75 183 ASP A C 1
ATOM 1440 O O . ASP A 1 183 ? -2.938 -4.116 -24.106 1.00 85.75 183 ASP A O 1
ATOM 1444 N N . GLU A 1 184 ? -4.532 -3.041 -22.955 1.00 87.06 184 GLU A N 1
ATOM 1445 C CA . GLU A 1 184 ? -3.649 -2.322 -22.036 1.00 87.06 184 GLU A CA 1
ATOM 1446 C C . GLU A 1 184 ? -2.745 -3.273 -21.252 1.00 87.06 184 GLU A C 1
ATOM 1448 O O . GLU A 1 184 ? -1.617 -2.915 -20.916 1.00 87.06 184 GLU A O 1
ATOM 1453 N N . LEU A 1 185 ? -3.181 -4.517 -21.027 1.00 82.19 185 LEU A N 1
ATOM 1454 C CA . LEU A 1 185 ? -2.364 -5.537 -20.371 1.00 82.19 185 LEU A CA 1
ATOM 1455 C C . LEU A 1 185 ? -1.026 -5.788 -21.090 1.00 82.19 185 LEU A C 1
ATOM 1457 O O . LEU A 1 185 ? -0.028 -6.093 -20.436 1.00 82.19 185 LEU A O 1
ATOM 1461 N N . MET A 1 186 ? -1.002 -5.667 -22.419 1.00 79.12 186 MET A N 1
ATOM 1462 C CA . MET A 1 186 ? 0.186 -5.924 -23.238 1.00 79.12 186 MET A CA 1
ATOM 1463 C C . MET A 1 186 ? 0.930 -4.644 -23.632 1.00 79.12 186 MET A C 1
ATOM 1465 O O . MET A 1 186 ? 2.120 -4.695 -23.952 1.00 79.12 186 MET A O 1
ATOM 1469 N N . THR A 1 187 ? 0.260 -3.493 -23.607 1.00 83.56 187 THR A N 1
ATOM 1470 C CA . THR A 1 187 ? 0.823 -2.220 -24.082 1.00 83.56 187 THR A CA 1
ATOM 1471 C C . THR A 1 187 ? 1.344 -1.339 -22.947 1.00 83.56 187 THR A C 1
ATOM 1473 O O . THR A 1 187 ? 2.346 -0.642 -23.127 1.00 83.56 187 THR A O 1
ATOM 1476 N N . THR A 1 188 ? 0.746 -1.429 -21.760 1.00 86.94 188 THR A N 1
ATOM 1477 C CA . THR A 1 188 ? 1.039 -0.580 -20.601 1.00 86.94 188 THR A CA 1
ATOM 1478 C C . THR A 1 188 ? 1.770 -1.368 -19.517 1.00 86.94 188 THR A C 1
ATOM 1480 O O . THR A 1 188 ? 1.469 -2.529 -19.237 1.00 86.94 188 THR A O 1
ATOM 1483 N N . ASN A 1 189 ? 2.770 -0.757 -18.874 1.00 87.56 189 ASN A N 1
ATOM 1484 C CA . ASN A 1 189 ? 3.391 -1.393 -17.713 1.00 87.56 189 ASN A CA 1
ATOM 1485 C C . ASN A 1 189 ? 2.415 -1.396 -16.537 1.00 87.56 189 ASN A C 1
ATOM 1487 O O . ASN A 1 189 ? 1.831 -0.364 -16.220 1.00 87.56 189 ASN A O 1
ATOM 1491 N N . CYS A 1 190 ? 2.324 -2.510 -15.805 1.00 87.31 190 CYS A N 1
ATOM 1492 C CA . CYS A 1 190 ? 1.473 -2.613 -14.614 1.00 87.31 190 CYS A CA 1
ATOM 1493 C C . CYS A 1 190 ? 1.723 -1.451 -13.635 1.00 87.31 190 CYS A C 1
ATOM 1495 O O . CYS A 1 190 ? 0.792 -0.887 -13.065 1.00 87.31 190 CYS A O 1
ATOM 1497 N N . SER A 1 191 ? 2.990 -1.052 -13.493 1.00 86.44 191 SER A N 1
ATOM 1498 C CA . SER A 1 191 ? 3.417 0.057 -12.645 1.00 86.44 191 SER A CA 1
ATOM 1499 C C . SER A 1 191 ? 2.805 1.406 -13.013 1.00 86.44 191 SER A C 1
ATOM 1501 O O . SER A 1 191 ? 2.686 2.251 -12.135 1.00 86.44 191 SER A O 1
ATOM 1503 N N . GLU A 1 192 ? 2.385 1.642 -14.250 1.00 85.19 192 GLU A N 1
ATOM 1504 C CA . GLU A 1 192 ? 1.764 2.918 -14.633 1.00 85.19 192 GLU A CA 1
ATOM 1505 C C . GLU A 1 192 ? 0.402 3.113 -13.948 1.00 85.19 192 GLU A C 1
ATOM 1507 O O . GLU A 1 192 ? 0.056 4.235 -13.582 1.00 85.19 192 GLU A O 1
ATOM 1512 N N . CYS A 1 193 ? -0.319 2.022 -13.660 1.00 84.38 193 CYS A N 1
ATOM 1513 C CA . CYS A 1 193 ? -1.578 2.056 -12.909 1.00 84.38 193 CYS A CA 1
ATOM 1514 C C . CYS A 1 193 ? -1.413 1.673 -11.428 1.00 84.38 193 CYS A C 1
ATOM 1516 O O . CYS A 1 193 ? -2.143 2.171 -10.571 1.00 84.38 193 CYS A O 1
ATOM 1518 N N . HIS A 1 194 ? -0.471 0.782 -11.108 1.00 83.31 194 HIS A N 1
ATOM 1519 C CA . HIS A 1 194 ? -0.338 0.193 -9.772 1.00 83.31 194 HIS A CA 1
ATOM 1520 C C . HIS A 1 194 ? 0.713 0.862 -8.877 1.00 83.31 194 HIS A C 1
ATOM 1522 O O . HIS A 1 194 ? 0.707 0.627 -7.664 1.00 83.31 194 HIS A O 1
ATOM 1528 N N . SER A 1 195 ? 1.577 1.731 -9.411 1.00 75.56 195 SER A N 1
ATOM 1529 C CA . SER A 1 195 ? 2.427 2.586 -8.574 1.00 75.56 195 SER A CA 1
ATOM 1530 C C . SER A 1 195 ? 1.558 3.711 -8.020 1.00 75.56 195 SER A C 1
ATOM 1532 O O . SER A 1 195 ? 1.169 4.615 -8.759 1.00 75.56 195 SER A O 1
ATOM 1534 N N . ALA A 1 196 ? 1.198 3.669 -6.733 1.00 55.41 196 ALA A N 1
ATOM 1535 C CA . ALA A 1 196 ? 0.406 4.749 -6.146 1.00 55.41 196 ALA A CA 1
ATOM 1536 C C . ALA A 1 196 ? 1.117 6.102 -6.380 1.00 55.41 196 ALA A C 1
ATOM 1538 O O . ALA A 1 196 ? 2.279 6.281 -6.018 1.00 55.41 196 ALA A O 1
ATOM 1539 N N . GLY A 1 197 ? 0.420 7.035 -7.030 1.00 54.03 197 GLY A N 1
ATOM 1540 C CA . GLY A 1 197 ? 0.964 8.342 -7.401 1.00 54.03 197 GLY A CA 1
ATOM 1541 C C . GLY A 1 197 ? 1.323 8.532 -8.875 1.00 54.03 197 GLY A C 1
ATOM 1542 O O . GLY A 1 197 ? 1.783 9.622 -9.181 1.00 54.03 197 GLY A O 1
ATOM 1543 N N . GLY A 1 198 ? 1.084 7.541 -9.751 1.00 41.31 198 GLY A N 1
ATOM 1544 C CA . GLY A 1 198 ? 0.945 7.695 -11.210 1.00 41.31 198 GLY A CA 1
ATOM 1545 C C . GLY A 1 198 ? 1.676 8.891 -11.819 1.00 41.31 198 GLY A C 1
ATOM 1546 O O . GLY A 1 198 ? 1.031 9.856 -12.206 1.00 41.31 198 GLY A O 1
ATOM 1547 N N . GLN A 1 199 ? 3.005 8.840 -11.843 1.00 35.09 199 GLN A N 1
ATOM 1548 C CA . GLN A 1 199 ? 3.881 9.684 -12.652 1.00 35.09 199 GLN A CA 1
ATOM 1549 C C . GLN A 1 199 ? 5.281 9.077 -12.568 1.00 35.09 199 GLN A C 1
ATOM 1551 O O . GLN A 1 199 ? 5.816 8.919 -11.473 1.00 35.09 199 GLN A O 1
ATOM 1556 N N . ASP A 1 200 ? 5.786 8.652 -13.725 1.00 36.72 200 ASP A N 1
ATOM 1557 C CA . ASP A 1 200 ? 7.160 8.269 -14.050 1.00 36.72 200 ASP A CA 1
ATOM 1558 C C . ASP A 1 200 ? 8.064 7.909 -12.866 1.00 36.72 200 ASP A C 1
ATOM 1560 O O . ASP A 1 200 ? 8.653 8.744 -12.185 1.00 36.72 200 ASP A O 1
ATOM 1564 N N . VAL A 1 201 ? 8.222 6.605 -12.669 1.00 38.62 201 VAL A N 1
ATOM 1565 C CA . VAL A 1 201 ? 9.201 6.011 -11.759 1.00 38.62 201 VAL A CA 1
ATOM 1566 C C . VAL A 1 201 ? 10.541 5.825 -12.491 1.00 38.62 201 VAL A C 1
ATOM 1568 O O . VAL A 1 201 ? 10.906 4.711 -12.869 1.00 38.62 201 VAL A O 1
ATOM 1571 N N . PRO A 1 202 ? 11.320 6.909 -12.641 1.00 36.97 202 PRO A N 1
ATOM 1572 C CA . PRO A 1 202 ? 12.745 6.847 -12.367 1.00 36.97 202 PRO A CA 1
ATOM 1573 C C . PRO A 1 202 ? 13.129 7.969 -11.392 1.00 36.97 202 PRO A C 1
ATOM 1575 O O . PRO A 1 202 ? 13.533 9.044 -11.808 1.00 36.97 202 PRO A O 1
ATOM 1578 N N . GLY A 1 203 ? 13.040 7.699 -10.086 1.00 38.41 203 GLY A N 1
ATOM 1579 C CA . GLY A 1 203 ? 13.497 8.629 -9.046 1.00 38.41 20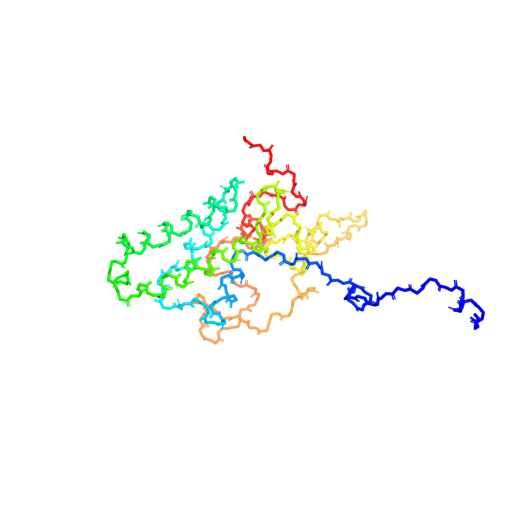3 GLY A CA 1
ATOM 1580 C C . GLY A 1 203 ? 12.569 9.833 -8.860 1.00 38.41 203 GLY A C 1
ATOM 1581 O O . GLY A 1 203 ? 12.212 10.539 -9.795 1.00 38.41 203 GLY A O 1
ATOM 1582 N N . GLY A 1 204 ? 12.136 10.068 -7.623 1.00 34.62 204 GLY A N 1
ATOM 1583 C CA . GLY A 1 204 ? 11.200 11.145 -7.315 1.00 34.62 204 GLY A CA 1
ATOM 1584 C C . GLY A 1 204 ? 11.763 12.536 -7.618 1.00 34.62 204 GLY A C 1
ATOM 1585 O O . GLY A 1 204 ? 12.431 13.118 -6.772 1.00 34.62 204 GLY A O 1
ATOM 1586 N N . GLU A 1 205 ? 11.408 13.109 -8.767 1.00 31.88 205 GLU A N 1
ATOM 1587 C CA . GLU A 1 205 ? 11.545 14.551 -9.036 1.00 31.88 205 GLU A CA 1
ATOM 1588 C C . GLU A 1 205 ? 10.192 15.279 -9.155 1.00 31.88 205 GLU A C 1
ATOM 1590 O O . GLU A 1 205 ? 10.145 16.508 -9.208 1.00 31.88 205 GLU A O 1
ATOM 1595 N N . HIS A 1 206 ? 9.057 14.571 -9.123 1.00 37.00 206 HIS A N 1
ATOM 1596 C CA . HIS A 1 206 ? 7.740 15.186 -9.361 1.00 37.00 206 HIS A CA 1
ATOM 1597 C C . HIS A 1 206 ? 6.853 15.389 -8.125 1.00 37.00 206 HIS A C 1
ATOM 1599 O O . HIS A 1 206 ? 5.757 15.931 -8.235 1.00 37.00 206 HIS A O 1
ATOM 1605 N N . HIS A 1 207 ? 7.366 15.154 -6.912 1.00 39.59 207 HIS A N 1
ATOM 1606 C CA . HIS A 1 207 ? 6.697 15.605 -5.678 1.00 39.59 207 HIS A CA 1
ATOM 1607 C C . HIS A 1 207 ? 6.757 17.133 -5.451 1.00 39.59 207 HIS A C 1
ATOM 1609 O O . HIS A 1 207 ? 6.379 17.615 -4.385 1.00 39.59 207 HIS A O 1
ATOM 1615 N N . ALA A 1 208 ? 7.225 17.910 -6.434 1.00 35.28 208 ALA A N 1
ATOM 1616 C CA . ALA A 1 208 ? 7.459 19.345 -6.316 1.00 35.28 208 ALA A CA 1
ATOM 1617 C C . ALA A 1 208 ? 6.814 20.167 -7.444 1.00 35.28 208 ALA A C 1
ATOM 1619 O O . ALA A 1 208 ? 7.468 21.042 -7.997 1.00 35.28 208 ALA A O 1
ATOM 1620 N N . LYS A 1 209 ? 5.540 19.933 -7.786 1.00 28.53 209 LYS A N 1
ATOM 1621 C CA . LYS A 1 209 ? 4.716 20.964 -8.448 1.00 28.53 209 LYS A CA 1
ATOM 1622 C C . LYS A 1 209 ? 3.268 20.933 -7.958 1.00 28.53 209 LYS A C 1
ATOM 1624 O O . LYS A 1 209 ? 2.405 20.335 -8.594 1.00 28.53 209 LYS A O 1
ATOM 1629 N N . LYS A 1 210 ? 3.026 21.613 -6.837 1.00 31.58 210 LYS A N 1
ATOM 1630 C CA . LYS A 1 210 ? 1.940 22.585 -6.632 1.00 31.58 210 LYS A CA 1
ATOM 1631 C C . LYS A 1 210 ? 2.215 23.388 -5.368 1.00 31.58 210 LYS A C 1
ATOM 1633 O O . LYS A 1 210 ? 2.541 22.756 -4.342 1.00 31.58 210 LYS A O 1
#

Radius of gyration: 22.74 Å; chains: 1; bounding box: 76×48×56 Å

Secondary structure (DSSP, 8-state):
-HHHHHHSPP----HHHH-------PPPHHHHHHHHHHTTSS-TTSTTHHHHHHHHHTS--SSHHHHHHHHHHHHHHHHHHH-HHHHHHTHHHHHHHHHHHHHHHHHH-BGGGTB-TTTS---S-SSSS-GGGGT-SS--B-TT--B----GGGT--------TTS-TT---SS---SS--TTHHHHS-HHHHHSTT-S--SSS--TT--